Protein AF-A0A356T3D1-F1 (afdb_monomer_lite)

Foldseek 3Di:
DPQAAFDQWGWDDKDKDLDDPQDDPPKHKIKIKTKTWHAQDPPFPDPDTKMKMKMKIFIPAQEQQLVSVV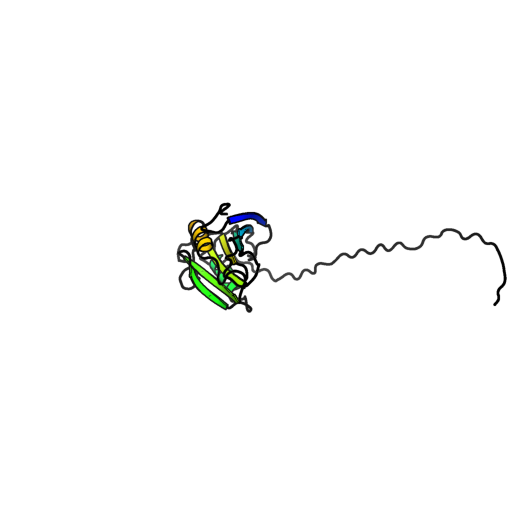VVLVVPPQWDWAWDDALNAIFTWTDNDQQPIWTWAQAQRMIMIMGIGSRDPYGDRRVVNVVCVVRPGLQDNRSAGDPPGRNYDHRDDDDDDPPPPPPPPPPPDDPPDDDDDDDDDDDDDDDDD

Sequence (193 aa):
MIERDIDGWSYRRYQRVLDVEIAMAGNAAVGHTATYVQRASRSGRGTSVPYANVFVSVYERPQGLAEEVRRQVRALGSYQASVRGLGGGHVWYLDAGPGDRWALWVSGAHVVKVGASDATDDVPEAVVSAYMGVFPSDLDEHGRARDGTASAGEPPGDSPTVNEEEAEFDGAAPSGGDDDEEVPHFLREDAPR

Secondary structure (DSSP, 8-state):
---S-BTTEEEEEEEEES--SS-BTTB-EEEEEEEEEEPPPTTSSSSPPPEEEEEEEEES--TTHHHHHHHHHHH-TTSEEEEEEETTEEEEEEESSTT-EEEEEEETTEEEEEEE-TTSSS--HHHHHHHHHHS---B-TTSSBPTT-TT-SPPPS-PPP---------------------PPP--------

pLDDT: mean 79.02, std 22.12, range [32.47, 98.44]

Structure (mmCIF, N/CA/C/O backbone):
data_AF-A0A356T3D1-F1
#
_entry.id   AF-A0A356T3D1-F1
#
loop_
_atom_site.group_PDB
_atom_site.id
_atom_site.type_symbol
_atom_site.label_atom_id
_atom_site.label_alt_id
_atom_site.label_comp_id
_atom_site.label_asym_id
_atom_site.label_entity_id
_atom_site.label_seq_id
_atom_site.pdbx_PDB_ins_code
_atom_site.Cartn_x
_atom_site.Cartn_y
_atom_site.Cartn_z
_atom_site.occupancy
_atom_site.B_iso_or_equiv
_atom_site.auth_seq_id
_atom_site.auth_comp_id
_atom_site.auth_asym_id
_atom_site.auth_atom_id
_atom_site.pdbx_PDB_model_num
ATOM 1 N N . MET A 1 1 ? 3.961 -10.581 6.961 1.00 90.69 1 MET A N 1
ATOM 2 C CA . MET A 1 1 ? 4.901 -10.337 5.841 1.00 90.69 1 MET A CA 1
ATOM 3 C C . MET A 1 1 ? 5.121 -11.627 5.069 1.00 90.69 1 MET A C 1
ATOM 5 O O . MET A 1 1 ? 4.904 -12.687 5.643 1.00 90.69 1 MET A O 1
ATOM 9 N N . ILE A 1 2 ? 5.521 -11.552 3.795 1.00 92.25 2 ILE A N 1
ATOM 10 C CA . ILE A 1 2 ? 5.861 -12.735 2.989 1.00 92.25 2 ILE A CA 1
ATOM 11 C C . ILE A 1 2 ? 7.387 -12.878 2.964 1.00 92.25 2 ILE A C 1
ATOM 13 O O . ILE A 1 2 ? 8.075 -12.254 2.175 1.00 92.25 2 ILE A O 1
ATOM 17 N N . GLU A 1 3 ? 7.952 -13.689 3.850 1.00 93.12 3 GLU A N 1
ATOM 18 C CA . GLU A 1 3 ? 9.413 -13.850 3.958 1.00 93.12 3 GLU A CA 1
ATOM 19 C C . GLU A 1 3 ? 9.916 -15.005 3.080 1.00 93.12 3 GLU A C 1
ATOM 21 O O . GLU A 1 3 ? 10.493 -15.980 3.557 1.00 93.12 3 GLU A O 1
ATOM 26 N N . ARG A 1 4 ? 9.606 -14.940 1.781 1.00 93.38 4 ARG A N 1
ATOM 27 C CA . ARG A 1 4 ? 9.966 -15.950 0.773 1.00 93.38 4 ARG A CA 1
ATOM 28 C C . ARG A 1 4 ? 9.895 -15.370 -0.636 1.00 93.38 4 ARG A C 1
ATOM 30 O O . ARG A 1 4 ? 9.279 -14.330 -0.839 1.00 93.38 4 ARG A O 1
ATOM 37 N N . ASP A 1 5 ? 10.467 -16.079 -1.601 1.00 93.38 5 ASP A N 1
ATOM 38 C CA . ASP A 1 5 ? 10.407 -15.708 -3.016 1.00 93.38 5 ASP A CA 1
ATOM 39 C C . ASP A 1 5 ? 8.959 -15.637 -3.535 1.00 93.38 5 ASP A C 1
ATOM 41 O O . ASP A 1 5 ? 8.095 -16.431 -3.146 1.00 93.38 5 ASP A O 1
ATOM 45 N N . ILE A 1 6 ? 8.708 -14.681 -4.431 1.00 93.75 6 ILE A N 1
ATOM 46 C CA . ILE A 1 6 ? 7.412 -14.419 -5.065 1.00 93.75 6 ILE A CA 1
ATOM 47 C C . ILE A 1 6 ? 7.630 -14.381 -6.572 1.00 93.75 6 ILE A C 1
ATOM 49 O O . ILE A 1 6 ? 8.248 -13.451 -7.057 1.00 93.75 6 ILE A O 1
ATOM 53 N N . ASP A 1 7 ? 7.137 -15.382 -7.298 1.00 88.69 7 ASP A N 1
ATOM 54 C CA . ASP A 1 7 ? 7.101 -15.459 -8.771 1.00 88.69 7 ASP A CA 1
ATOM 55 C C . ASP A 1 7 ? 8.153 -14.610 -9.528 1.00 88.69 7 ASP A C 1
ATOM 57 O O . ASP A 1 7 ? 7.896 -13.508 -10.012 1.00 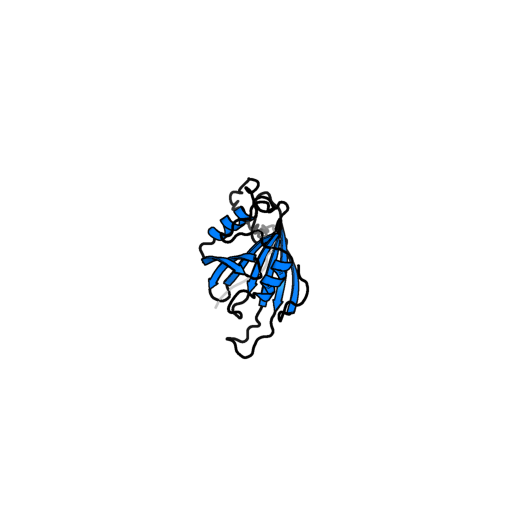88.69 7 ASP A O 1
ATOM 61 N N . GLY A 1 8 ? 9.393 -15.105 -9.577 1.00 86.94 8 GLY A N 1
ATOM 62 C CA . GLY A 1 8 ? 10.510 -14.426 -10.246 1.00 86.94 8 GLY A CA 1
ATOM 63 C C . GLY A 1 8 ? 11.218 -13.342 -9.418 1.00 86.94 8 GLY A C 1
ATOM 64 O O . GLY A 1 8 ? 12.294 -12.895 -9.817 1.00 86.94 8 GLY A O 1
ATOM 65 N N . TRP A 1 9 ? 10.682 -12.974 -8.255 1.00 91.31 9 TRP A N 1
ATOM 66 C CA . TRP A 1 9 ? 11.276 -12.059 -7.282 1.00 91.31 9 TRP A CA 1
ATOM 67 C C . TRP A 1 9 ? 11.861 -12.817 -6.091 1.00 91.31 9 TRP A C 1
ATOM 69 O O . TRP A 1 9 ? 11.153 -13.513 -5.365 1.00 91.31 9 TRP A O 1
ATOM 79 N N . SER A 1 10 ? 13.160 -12.651 -5.856 1.00 90.44 10 SER A N 1
ATOM 80 C CA . SER A 1 10 ? 13.849 -13.253 -4.717 1.00 90.44 10 SER A CA 1
ATOM 81 C C . SER A 1 10 ? 13.756 -12.367 -3.482 1.00 90.44 10 SER A C 1
ATOM 83 O O . SER A 1 10 ? 14.130 -11.192 -3.532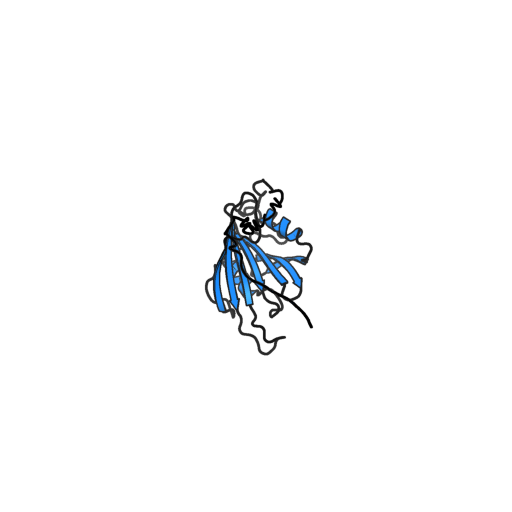 1.00 90.44 10 SER A O 1
ATOM 85 N N . TYR A 1 11 ? 13.327 -12.939 -2.362 1.00 90.38 11 TYR A N 1
ATOM 86 C CA . TYR A 1 11 ? 13.300 -12.254 -1.074 1.00 90.38 11 TYR A CA 1
ATOM 87 C C . TYR A 1 11 ? 14.723 -11.971 -0.577 1.00 90.38 11 TYR A C 1
ATOM 89 O O . TYR A 1 11 ? 15.633 -12.792 -0.730 1.00 90.38 11 TYR A O 1
ATOM 97 N N . ARG A 1 12 ? 14.940 -10.788 0.008 1.00 90.50 12 ARG A N 1
ATOM 98 C CA . ARG A 1 12 ? 16.261 -10.384 0.516 1.00 90.50 12 ARG A CA 1
ATOM 99 C C . ARG A 1 12 ? 16.276 -10.046 1.985 1.00 90.50 12 ARG A C 1
ATOM 101 O O . ARG A 1 12 ? 17.190 -10.469 2.688 1.00 90.50 12 ARG A O 1
ATOM 108 N N . ARG A 1 13 ? 15.324 -9.236 2.428 1.00 88.88 13 ARG A N 1
ATOM 109 C CA . ARG A 1 13 ? 15.353 -8.673 3.772 1.00 88.88 13 ARG A CA 1
ATOM 110 C C . ARG A 1 13 ? 13.950 -8.380 4.258 1.00 88.88 13 ARG A C 1
ATOM 112 O O . ARG A 1 13 ? 13.127 -7.889 3.491 1.00 88.88 13 ARG A O 1
ATOM 119 N N . TYR A 1 14 ? 13.765 -8.593 5.553 1.00 89.12 14 TYR A N 1
ATOM 120 C CA . TYR A 1 14 ? 12.688 -8.046 6.359 1.00 89.12 14 TYR A CA 1
ATOM 121 C C . TYR A 1 14 ? 13.264 -7.093 7.409 1.00 89.12 14 TYR A C 1
ATOM 123 O O . TYR A 1 14 ? 14.373 -7.297 7.915 1.00 89.12 14 TYR A O 1
ATOM 131 N N . GLN A 1 15 ? 12.503 -6.058 7.748 1.00 83.50 15 GLN A N 1
ATOM 132 C CA . GLN A 1 15 ? 12.781 -5.198 8.890 1.00 83.50 15 GLN A CA 1
ATOM 133 C C . GLN A 1 15 ? 11.467 -4.719 9.519 1.00 83.50 15 GLN A C 1
ATOM 135 O O . GLN A 1 15 ? 10.543 -4.303 8.826 1.00 83.50 15 GLN A O 1
ATOM 140 N N . ARG A 1 16 ? 11.400 -4.745 10.853 1.00 80.75 16 ARG A N 1
ATOM 141 C CA . ARG A 1 16 ? 10.374 -4.033 11.623 1.00 80.75 16 ARG A CA 1
ATOM 142 C C . ARG A 1 16 ? 10.810 -2.578 11.786 1.00 80.75 16 ARG A C 1
ATOM 144 O O . ARG A 1 16 ? 11.952 -2.333 12.173 1.00 80.75 16 ARG A O 1
ATOM 151 N N . VAL A 1 17 ? 9.919 -1.636 11.508 1.00 75.06 17 VAL A N 1
ATOM 152 C CA . VAL A 1 17 ? 10.148 -0.196 11.663 1.00 75.06 17 VAL A CA 1
ATOM 153 C C . VAL A 1 17 ? 9.120 0.385 12.632 1.00 75.06 17 VAL A C 1
ATOM 155 O O . VAL A 1 17 ? 7.962 -0.029 12.655 1.00 75.06 17 V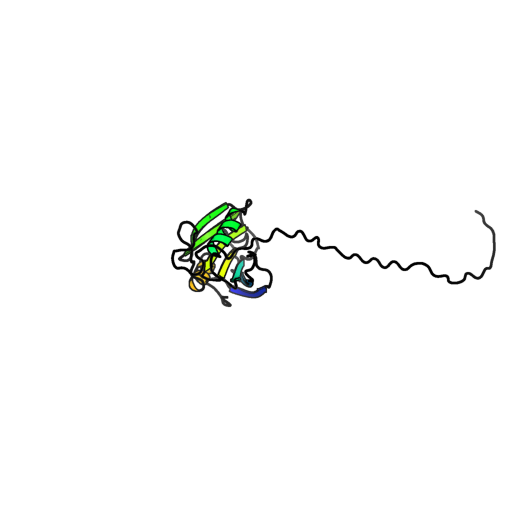AL A O 1
ATOM 158 N N . LEU A 1 18 ? 9.570 1.297 13.493 1.00 53.06 18 LEU A N 1
ATOM 159 C CA . LEU A 1 18 ? 8.680 2.060 14.376 1.00 53.06 18 LEU A CA 1
ATOM 160 C C . LEU A 1 18 ? 8.083 3.277 13.661 1.00 53.06 18 LEU A C 1
ATOM 162 O O . LEU A 1 18 ? 7.075 3.802 14.113 1.00 53.06 18 LEU A O 1
ATOM 166 N N . ASP A 1 19 ? 8.695 3.689 12.552 1.00 55.50 19 ASP A N 1
ATOM 167 C CA . ASP A 1 19 ? 8.206 4.766 11.705 1.00 55.50 19 ASP A CA 1
ATOM 168 C C . ASP A 1 19 ? 7.129 4.234 10.749 1.00 55.50 19 ASP A C 1
ATOM 170 O O . ASP A 1 19 ? 7.304 3.187 10.114 1.00 55.50 19 ASP A O 1
ATOM 174 N N . VAL A 1 20 ? 5.991 4.921 10.699 1.00 59.84 20 VAL A N 1
ATOM 175 C CA . VAL A 1 20 ? 4.805 4.521 9.938 1.00 59.84 20 VAL A CA 1
ATOM 176 C C . VAL A 1 20 ? 4.589 5.568 8.865 1.00 59.84 20 VAL A C 1
ATOM 178 O O . VAL A 1 20 ? 4.362 6.732 9.165 1.00 59.84 20 VAL A O 1
ATOM 181 N N . GLU A 1 21 ? 4.603 5.142 7.605 1.00 64.69 21 GLU A N 1
ATOM 182 C CA . GLU A 1 21 ? 4.554 6.066 6.463 1.00 64.69 21 GLU A CA 1
ATOM 183 C C . GLU A 1 21 ? 3.252 6.876 6.367 1.00 64.69 21 GLU A C 1
ATOM 185 O O . GLU A 1 21 ? 3.199 7.870 5.649 1.00 64.69 21 GLU A O 1
ATOM 190 N N . ILE A 1 22 ? 2.201 6.452 7.073 1.00 70.62 22 ILE A N 1
ATOM 191 C CA . ILE A 1 22 ? 0.932 7.169 7.185 1.00 70.62 22 ILE A CA 1
ATOM 192 C C . ILE A 1 22 ? 0.593 7.312 8.666 1.00 70.62 22 ILE A C 1
ATOM 194 O O . ILE A 1 22 ? 0.055 6.397 9.293 1.00 70.62 22 ILE A O 1
ATOM 198 N N . ALA A 1 23 ? 0.928 8.458 9.249 1.00 72.56 23 ALA A N 1
ATOM 199 C CA . ALA A 1 23 ? 0.564 8.742 10.626 1.00 72.56 23 ALA A CA 1
ATOM 200 C C . ALA A 1 23 ? -0.962 8.870 10.742 1.00 72.56 23 ALA A C 1
ATOM 202 O O . ALA A 1 23 ? -1.603 9.590 9.972 1.00 72.56 23 ALA A O 1
ATOM 203 N N . MET A 1 24 ? -1.539 8.173 11.721 1.00 75.31 24 MET A N 1
ATOM 204 C CA . MET A 1 24 ? -2.923 8.366 12.130 1.00 75.31 24 MET A CA 1
ATOM 205 C C . MET A 1 24 ? -2.968 8.814 13.572 1.00 75.31 24 MET A C 1
ATOM 207 O O . MET A 1 24 ? -2.409 8.200 14.480 1.00 75.31 24 MET A O 1
ATOM 211 N N . ALA A 1 25 ? -3.672 9.903 13.779 1.00 78.00 25 ALA A N 1
ATOM 212 C CA . ALA A 1 25 ? -3.737 10.527 15.070 1.00 78.00 25 ALA A CA 1
ATOM 213 C C . ALA A 1 25 ? -4.548 9.708 16.064 1.00 78.00 25 ALA A C 1
ATOM 215 O O . ALA A 1 25 ? -5.569 9.110 15.722 1.00 78.00 25 ALA A O 1
ATOM 216 N N . GLY A 1 26 ? -4.017 9.606 17.280 1.00 79.44 26 GLY A N 1
ATOM 217 C CA . GLY A 1 26 ? -4.550 8.718 18.307 1.00 79.44 26 GLY A CA 1
ATOM 218 C C . GLY A 1 26 ? -4.558 7.235 17.916 1.00 79.44 26 GLY A C 1
ATOM 219 O O . GLY A 1 26 ? -5.156 6.439 18.632 1.00 79.44 26 GLY A O 1
ATOM 220 N N . ASN A 1 27 ? -3.959 6.826 16.794 1.00 86.25 27 ASN A N 1
ATOM 221 C CA . ASN A 1 27 ? -4.001 5.451 16.307 1.00 86.25 27 ASN A CA 1
ATOM 222 C C . ASN A 1 27 ? -2.577 4.968 16.040 1.00 86.25 27 ASN A C 1
ATOM 224 O O . ASN A 1 27 ? -2.036 5.138 14.946 1.00 86.25 27 ASN A O 1
ATOM 228 N N . ALA A 1 28 ? -1.965 4.402 17.080 1.00 86.88 28 ALA A N 1
ATOM 229 C CA . ALA A 1 28 ? -0.605 3.898 17.010 1.00 86.88 28 ALA A CA 1
ATOM 230 C C . ALA A 1 28 ? -0.485 2.819 15.930 1.00 86.88 28 ALA A C 1
ATOM 232 O O . ALA A 1 28 ? -1.412 2.037 15.699 1.00 86.88 28 ALA A O 1
ATOM 233 N N . ALA A 1 29 ? 0.678 2.762 15.286 1.00 89.56 29 ALA A N 1
ATOM 234 C CA . ALA A 1 29 ? 0.949 1.765 14.271 1.00 89.56 29 ALA A CA 1
ATOM 235 C C . ALA A 1 29 ? 2.391 1.259 14.322 1.00 89.56 29 ALA A C 1
ATOM 237 O O . ALA A 1 29 ? 3.290 1.902 14.861 1.00 89.56 29 ALA A O 1
ATOM 238 N N . VAL A 1 30 ? 2.593 0.069 13.765 1.00 90.25 30 VAL A N 1
ATOM 239 C CA . VAL A 1 30 ? 3.905 -0.562 13.603 1.00 90.25 30 VAL A CA 1
ATOM 240 C C . VAL A 1 30 ? 4.099 -0.889 12.133 1.00 90.25 30 VAL A C 1
ATOM 242 O O . VAL A 1 30 ? 3.256 -1.552 11.529 1.00 90.25 30 VAL A O 1
ATOM 245 N N . GLY A 1 31 ? 5.213 -0.442 11.559 1.00 89.94 31 GLY A N 1
ATOM 246 C CA . GLY A 1 31 ? 5.559 -0.721 10.174 1.00 89.94 31 GLY A CA 1
ATOM 247 C C . GLY A 1 31 ? 6.427 -1.970 10.021 1.00 89.94 31 GLY A C 1
ATOM 248 O O . GLY A 1 31 ? 7.253 -2.332 10.864 1.00 89.94 31 GLY A O 1
ATOM 249 N N . HIS A 1 32 ? 6.264 -2.632 8.888 1.00 91.75 32 HIS A N 1
ATOM 250 C CA . HIS A 1 32 ? 7.018 -3.806 8.485 1.00 91.75 32 HIS A CA 1
ATOM 251 C C . HIS A 1 32 ? 7.432 -3.634 7.033 1.00 91.75 32 HIS A C 1
ATOM 253 O O . HIS A 1 32 ? 6.579 -3.409 6.183 1.00 91.75 32 HIS A O 1
ATOM 259 N N . THR A 1 33 ? 8.716 -3.775 6.724 1.00 92.88 33 THR A N 1
ATOM 260 C CA . THR A 1 33 ? 9.210 -3.680 5.349 1.00 92.88 33 THR A CA 1
ATOM 261 C C . THR A 1 33 ? 9.805 -4.999 4.875 1.00 92.88 33 THR A C 1
ATOM 263 O O . THR A 1 33 ? 10.418 -5.730 5.658 1.00 92.88 33 THR A O 1
ATOM 266 N N . ALA A 1 34 ? 9.595 -5.321 3.601 1.00 93.62 34 ALA A N 1
ATOM 267 C CA . ALA A 1 34 ? 10.280 -6.395 2.900 1.00 93.62 34 ALA A CA 1
ATOM 268 C C . ALA A 1 34 ? 10.778 -5.910 1.539 1.00 93.62 34 ALA A C 1
ATOM 270 O O . ALA A 1 34 ? 10.070 -5.197 0.827 1.00 93.62 34 ALA A O 1
ATOM 271 N N . THR A 1 35 ? 11.976 -6.353 1.168 1.00 93.62 35 THR A N 1
ATOM 272 C CA . THR A 1 35 ? 12.577 -6.057 -0.135 1.00 93.62 35 THR A CA 1
ATOM 273 C C . THR A 1 35 ? 12.755 -7.338 -0.933 1.00 93.62 35 THR A C 1
ATOM 275 O O . THR A 1 35 ? 13.304 -8.332 -0.438 1.00 93.62 35 THR A O 1
ATOM 278 N N . TYR A 1 36 ? 12.349 -7.277 -2.196 1.00 93.25 36 TYR A N 1
ATOM 279 C CA . TYR A 1 36 ? 12.519 -8.335 -3.179 1.00 93.25 36 TYR A CA 1
ATOM 280 C C . TYR A 1 36 ? 13.344 -7.823 -4.348 1.00 93.25 36 TYR A C 1
ATOM 282 O O . TYR A 1 36 ? 13.271 -6.648 -4.696 1.00 93.25 36 TYR A O 1
ATOM 290 N N . VAL A 1 37 ? 14.115 -8.701 -4.979 1.00 92.50 37 VAL A N 1
ATOM 291 C CA . VAL A 1 37 ? 14.900 -8.353 -6.167 1.00 92.50 37 VAL A CA 1
ATOM 292 C C . VAL A 1 37 ? 14.626 -9.334 -7.285 1.00 92.50 37 VAL A C 1
ATOM 294 O O . VAL A 1 37 ? 14.551 -10.542 -7.058 1.00 92.50 37 VAL A O 1
ATOM 297 N N . GLN A 1 38 ? 14.536 -8.830 -8.504 1.00 88.69 38 GLN A N 1
ATOM 298 C CA . GLN A 1 38 ? 14.495 -9.658 -9.696 1.00 88.69 38 GLN A CA 1
ATOM 299 C C . GLN A 1 38 ? 15.891 -9.707 -10.314 1.00 88.69 38 GLN A C 1
ATOM 301 O O . GLN A 1 38 ? 16.678 -8.762 -10.221 1.00 88.69 38 GLN A O 1
ATOM 306 N N . ARG A 1 39 ? 16.242 -10.822 -10.959 1.00 79.00 39 ARG A N 1
ATOM 307 C CA . ARG A 1 39 ? 17.482 -10.873 -11.741 1.00 79.00 39 ARG A CA 1
ATOM 308 C C . ARG A 1 39 ? 17.359 -9.881 -12.901 1.00 79.00 39 ARG A C 1
ATOM 310 O O . ARG A 1 39 ? 16.406 -9.966 -13.667 1.00 79.00 39 ARG A O 1
ATOM 317 N N . ALA A 1 40 ? 18.339 -8.989 -13.048 1.00 66.50 40 ALA A N 1
ATOM 318 C CA . ALA A 1 40 ? 18.373 -8.042 -14.158 1.00 66.50 40 ALA A CA 1
ATOM 319 C C . ALA A 1 40 ? 18.287 -8.789 -15.501 1.00 66.50 40 ALA A C 1
ATOM 321 O O . ALA A 1 40 ? 19.106 -9.671 -15.792 1.00 66.50 40 ALA A O 1
ATOM 322 N N . SER A 1 41 ? 17.282 -8.453 -16.309 1.00 57.69 41 SER A N 1
ATOM 323 C CA . SER A 1 41 ? 17.230 -8.900 -17.697 1.00 57.69 41 SER A CA 1
ATOM 324 C C . SER A 1 41 ? 18.309 -8.165 -18.490 1.00 57.69 41 SER A C 1
ATOM 326 O O . SER A 1 41 ? 18.432 -6.947 -18.392 1.00 57.69 41 SER A O 1
ATOM 328 N N . ARG A 1 42 ? 19.060 -8.880 -19.339 1.00 55.09 42 ARG A N 1
ATOM 329 C CA . ARG A 1 42 ? 20.050 -8.274 -20.253 1.00 55.09 42 ARG A CA 1
ATOM 330 C C . ARG A 1 42 ? 19.427 -7.347 -21.315 1.00 55.09 42 ARG A C 1
ATOM 332 O O . ARG A 1 42 ? 20.167 -6.803 -22.127 1.00 55.09 42 ARG A O 1
ATOM 339 N N . SER A 1 43 ? 18.100 -7.197 -21.346 1.00 54.38 43 SER A N 1
ATOM 340 C CA . SER A 1 43 ? 17.356 -6.487 -22.395 1.00 54.38 43 SER A CA 1
ATOM 341 C C . SER A 1 43 ? 16.775 -5.119 -21.995 1.00 54.38 43 SER A C 1
ATOM 343 O O . SER A 1 43 ? 16.079 -4.527 -22.814 1.00 54.38 43 SER A O 1
ATOM 345 N N . GLY A 1 44 ? 17.011 -4.609 -20.779 1.00 48.25 44 GLY A N 1
ATOM 346 C CA . GLY A 1 44 ? 16.414 -3.357 -20.277 1.00 48.25 44 GLY A CA 1
ATOM 347 C C . GLY A 1 44 ? 17.443 -2.277 -19.932 1.00 48.25 44 GLY A C 1
ATOM 348 O O . GLY A 1 44 ? 18.587 -2.590 -19.620 1.00 48.25 44 GLY A O 1
ATOM 349 N N . ARG A 1 45 ? 17.044 -1.000 -20.019 1.00 53.81 45 ARG A N 1
ATOM 350 C CA . ARG A 1 45 ? 17.868 0.195 -19.748 1.00 53.81 45 ARG A CA 1
ATOM 351 C C . ARG A 1 45 ? 18.586 0.103 -18.392 1.00 53.81 45 ARG A C 1
ATOM 353 O O . ARG A 1 45 ? 17.962 0.250 -17.352 1.00 53.81 45 ARG A O 1
ATOM 360 N N . GLY A 1 46 ? 19.910 -0.032 -18.430 1.00 55.88 46 GLY A N 1
ATOM 361 C CA . GLY A 1 46 ? 20.782 0.176 -17.273 1.00 55.88 46 GLY A CA 1
ATOM 362 C C . GLY A 1 46 ? 21.237 -1.097 -16.557 1.00 55.88 46 GLY A C 1
ATOM 363 O O . GLY A 1 46 ? 20.625 -2.155 -16.619 1.00 55.88 46 GLY A O 1
ATOM 364 N N . THR A 1 47 ? 22.365 -0.974 -15.862 1.00 61.09 47 THR A N 1
ATOM 365 C CA . THR A 1 47 ? 22.992 -2.012 -15.026 1.00 61.09 47 THR A CA 1
ATOM 366 C C . THR A 1 47 ? 22.299 -2.217 -13.672 1.00 61.09 47 THR A C 1
ATOM 368 O O . THR A 1 47 ? 22.779 -3.006 -12.858 1.00 61.09 47 THR A O 1
ATOM 371 N N . SER A 1 48 ? 21.208 -1.498 -13.403 1.00 74.56 48 SER A N 1
ATOM 372 C CA . SER A 1 48 ? 20.513 -1.515 -12.116 1.00 74.56 48 SER A CA 1
ATOM 373 C C . SER A 1 48 ? 19.703 -2.798 -11.934 1.00 74.56 48 SER A C 1
ATOM 375 O O . SER A 1 48 ? 19.018 -3.265 -12.841 1.00 74.56 48 SER A O 1
ATOM 377 N N . VAL A 1 49 ? 19.785 -3.382 -10.738 1.00 83.69 49 VAL A N 1
ATOM 378 C CA . VAL A 1 49 ? 19.014 -4.575 -10.371 1.00 83.69 49 VAL A CA 1
ATOM 379 C C . VAL A 1 49 ? 17.581 -4.145 -10.033 1.00 83.69 49 VAL A C 1
ATOM 381 O O . VAL A 1 49 ? 17.421 -3.320 -9.131 1.00 83.69 49 VAL A O 1
ATOM 384 N N . PRO A 1 50 ? 16.545 -4.686 -10.701 1.00 89.06 50 PRO A N 1
ATOM 385 C CA . PRO A 1 50 ? 15.162 -4.392 -10.345 1.00 89.06 50 PRO A CA 1
ATOM 386 C C . PRO A 1 50 ? 14.861 -4.842 -8.916 1.00 89.06 50 PRO A C 1
ATOM 388 O O . PRO A 1 50 ? 15.148 -5.985 -8.545 1.00 89.06 50 PRO A O 1
ATOM 391 N N . TYR A 1 51 ? 14.279 -3.952 -8.115 1.00 89.50 51 TYR A N 1
ATOM 392 C CA . TYR A 1 51 ? 13.848 -4.265 -6.756 1.00 89.50 51 TYR A CA 1
ATOM 393 C C . TYR A 1 51 ? 12.442 -3.739 -6.485 1.00 89.50 51 TYR A C 1
ATOM 395 O O . TYR A 1 51 ? 12.020 -2.732 -7.047 1.00 89.50 51 TYR A O 1
ATOM 403 N N . ALA A 1 52 ? 11.737 -4.438 -5.603 1.00 92.94 52 ALA A N 1
ATOM 404 C CA . ALA A 1 52 ? 10.419 -4.082 -5.110 1.00 92.94 52 ALA A CA 1
ATOM 405 C C . ALA A 1 52 ? 10.478 -3.941 -3.591 1.00 92.94 52 ALA A C 1
ATOM 407 O O . ALA A 1 52 ? 11.030 -4.809 -2.907 1.00 92.94 52 ALA A O 1
ATOM 408 N N . ASN A 1 53 ? 9.895 -2.868 -3.071 1.00 93.31 53 ASN A N 1
ATOM 409 C CA . ASN A 1 53 ? 9.750 -2.640 -1.641 1.00 93.31 53 ASN A CA 1
ATOM 410 C C . ASN A 1 53 ? 8.283 -2.751 -1.260 1.00 93.31 53 ASN A C 1
ATOM 412 O O . ASN A 1 53 ? 7.413 -2.171 -1.912 1.00 93.31 53 ASN A O 1
ATOM 416 N N . VAL A 1 54 ? 8.027 -3.482 -0.183 1.00 95.19 54 VAL A N 1
ATOM 417 C CA . VAL A 1 54 ? 6.697 -3.621 0.394 1.00 95.19 54 VAL A CA 1
ATOM 418 C C . VAL A 1 54 ? 6.725 -3.129 1.823 1.00 95.19 54 VAL A C 1
ATOM 420 O O . VAL A 1 54 ? 7.542 -3.599 2.610 1.00 95.19 54 VAL A O 1
ATOM 423 N N . PHE A 1 55 ? 5.807 -2.235 2.157 1.00 94.75 55 PHE A N 1
ATOM 424 C CA . PHE A 1 55 ? 5.561 -1.749 3.504 1.00 94.75 55 PHE A CA 1
ATOM 425 C C . PHE A 1 55 ? 4.179 -2.221 3.946 1.00 94.75 55 PHE A C 1
ATOM 427 O O . PHE A 1 55 ? 3.208 -2.107 3.202 1.00 94.75 55 PHE A O 1
ATOM 434 N N . VAL A 1 56 ? 4.091 -2.780 5.146 1.00 95.44 56 VAL A N 1
ATOM 435 C CA . VAL A 1 56 ? 2.833 -3.127 5.804 1.00 95.44 56 VAL A CA 1
ATOM 436 C C . VAL A 1 56 ? 2.820 -2.445 7.157 1.00 95.44 56 VAL A C 1
ATOM 438 O O . VAL A 1 56 ? 3.616 -2.786 8.030 1.00 95.44 56 VAL A O 1
ATOM 441 N N . SER A 1 57 ? 1.910 -1.501 7.324 1.00 94.75 57 SER A N 1
ATOM 442 C CA . SER A 1 57 ? 1.667 -0.816 8.589 1.00 94.75 57 SER A CA 1
ATOM 443 C C . SER A 1 57 ? 0.458 -1.435 9.269 1.00 94.75 57 SER A C 1
ATOM 445 O O . SER A 1 57 ? -0.589 -1.571 8.640 1.00 94.75 57 SER A O 1
ATOM 447 N N . VAL A 1 58 ? 0.598 -1.822 10.535 1.00 94.12 58 VAL A N 1
ATOM 448 C CA . VAL A 1 58 ? -0.484 -2.379 11.358 1.00 94.12 58 VAL A CA 1
ATOM 449 C C . VAL A 1 58 ? -0.909 -1.331 12.371 1.00 94.12 58 VAL A C 1
ATOM 451 O O . VAL A 1 58 ? -0.095 -0.949 13.208 1.00 94.12 58 VAL A O 1
ATOM 454 N N . TYR A 1 59 ? -2.158 -0.889 12.295 1.00 92.69 59 TYR A N 1
ATOM 455 C CA . TYR A 1 59 ? -2.752 0.100 13.189 1.00 92.69 59 TYR A CA 1
ATOM 456 C C . TYR A 1 59 ? -3.460 -0.584 14.354 1.00 92.69 59 TYR A C 1
ATOM 458 O O . TYR A 1 59 ? -3.968 -1.698 14.228 1.00 92.69 59 TYR A O 1
ATOM 466 N N . GLU A 1 60 ? -3.528 0.098 15.491 1.00 92.50 60 GLU A N 1
ATOM 467 C CA . GLU A 1 60 ? -4.253 -0.383 16.665 1.00 92.50 60 GLU A CA 1
ATOM 468 C C . GLU A 1 60 ? -5.759 -0.512 16.389 1.00 92.50 60 GLU A C 1
ATOM 470 O O . GLU A 1 60 ? -6.408 -1.454 16.848 1.00 92.50 60 GLU A O 1
ATOM 475 N N . ARG A 1 61 ? -6.321 0.417 15.604 1.00 91.94 61 ARG A N 1
ATOM 476 C CA . ARG A 1 61 ? -7.752 0.477 15.284 1.00 91.94 61 ARG A CA 1
ATOM 477 C C . ARG A 1 61 ? -7.981 0.529 13.768 1.00 91.94 61 ARG A C 1
ATOM 479 O O . ARG A 1 61 ? -7.391 1.383 13.107 1.00 91.94 61 ARG A O 1
ATOM 486 N N . PRO A 1 62 ? -8.853 -0.336 13.211 1.00 93.81 62 PRO A N 1
ATOM 487 C CA . PRO A 1 62 ? -9.143 -0.343 11.778 1.00 93.81 62 PRO A CA 1
ATOM 488 C C . PRO A 1 62 ? -10.150 0.736 11.357 1.00 93.81 62 PRO A C 1
ATOM 490 O O . PRO A 1 62 ? -10.066 1.235 10.242 1.00 93.81 62 PRO A O 1
ATOM 493 N N . GLN A 1 63 ? -11.094 1.104 12.226 1.00 92.75 63 GLN A N 1
ATOM 494 C CA . GLN A 1 63 ? -12.223 1.967 11.870 1.00 92.75 63 GLN A CA 1
ATOM 495 C C . GLN A 1 63 ? -11.765 3.306 11.272 1.00 92.75 63 GLN A C 1
ATOM 497 O O . GLN A 1 63 ? -10.944 4.012 11.858 1.00 92.75 63 GLN A O 1
ATOM 502 N N . GLY A 1 64 ? -12.305 3.636 10.096 1.00 91.31 64 GLY A N 1
ATOM 503 C CA . GLY A 1 64 ? -12.006 4.858 9.347 1.00 91.31 64 GLY A CA 1
ATOM 504 C C . GLY A 1 64 ? -10.595 4.985 8.777 1.00 91.31 64 GLY A C 1
ATOM 505 O O . GLY A 1 64 ? -10.262 6.019 8.194 1.00 91.31 64 GLY A O 1
ATOM 506 N N . LEU A 1 65 ? -9.780 3.930 8.860 1.00 93.25 65 LEU A N 1
ATOM 507 C CA . LEU A 1 65 ? -8.442 3.885 8.271 1.00 93.25 65 LEU A CA 1
ATOM 508 C C . LEU A 1 65 ? -8.479 4.134 6.758 1.00 93.25 65 LEU A C 1
ATOM 510 O O . LEU A 1 65 ? -7.654 4.878 6.231 1.00 93.25 65 LEU A O 1
ATOM 514 N N . ALA A 1 66 ? -9.455 3.564 6.045 1.00 95.19 66 ALA A N 1
ATOM 515 C CA . ALA A 1 66 ? -9.555 3.755 4.601 1.00 95.19 66 ALA A CA 1
ATOM 516 C C . ALA A 1 66 ? -9.874 5.206 4.217 1.00 95.19 66 ALA A C 1
ATOM 518 O O . ALA A 1 66 ? -9.339 5.712 3.231 1.00 95.19 66 ALA A O 1
ATOM 519 N N . GLU A 1 67 ? -10.728 5.885 4.984 1.00 93.38 67 GLU A N 1
ATOM 520 C CA . GLU A 1 67 ? -11.068 7.288 4.739 1.00 93.38 67 GLU A CA 1
ATOM 521 C C . GLU A 1 67 ? -9.883 8.216 5.022 1.00 93.38 67 GLU A C 1
ATOM 523 O O . GLU A 1 67 ? -9.578 9.093 4.209 1.00 93.38 67 GLU A O 1
ATOM 528 N N . GLU A 1 68 ? -9.179 7.982 6.128 1.00 92.06 68 GLU A N 1
ATOM 529 C CA . GLU A 1 68 ? -7.980 8.729 6.490 1.00 92.06 68 GLU A CA 1
ATOM 530 C C . GLU A 1 68 ? -6.888 8.602 5.426 1.00 92.06 68 GLU A C 1
ATOM 532 O O . GLU A 1 68 ? -6.419 9.604 4.881 1.00 92.06 68 GLU A O 1
ATOM 537 N N . VAL A 1 69 ? -6.519 7.367 5.080 1.00 92.69 69 VAL A N 1
ATOM 538 C CA . VAL A 1 69 ? -5.473 7.098 4.088 1.00 92.69 69 VAL A CA 1
ATOM 539 C C . VAL A 1 69 ? -5.852 7.709 2.743 1.00 92.69 69 VAL A C 1
ATOM 541 O O . VAL A 1 69 ? -5.030 8.360 2.100 1.00 92.69 69 VAL A O 1
ATOM 544 N N . ARG A 1 70 ? -7.119 7.586 2.332 1.00 93.19 70 ARG A N 1
ATOM 545 C CA . ARG A 1 70 ? -7.630 8.216 1.110 1.00 93.19 70 ARG A CA 1
ATOM 546 C C . ARG A 1 70 ? -7.493 9.735 1.138 1.00 93.19 70 ARG A C 1
ATOM 548 O O . ARG A 1 70 ? -7.188 10.329 0.102 1.00 93.19 70 ARG A O 1
ATOM 555 N N . ARG A 1 71 ? -7.751 10.378 2.281 1.00 91.38 71 ARG A N 1
ATOM 556 C CA . ARG A 1 71 ? -7.584 11.829 2.439 1.00 91.38 71 ARG A CA 1
ATOM 557 C C . ARG A 1 71 ? -6.122 12.226 2.262 1.00 91.38 71 ARG A C 1
ATOM 559 O O . ARG A 1 71 ? -5.853 13.149 1.500 1.00 91.38 71 ARG A O 1
ATOM 566 N N . GLN A 1 72 ? -5.200 11.497 2.887 1.00 90.56 72 GLN A N 1
ATOM 567 C CA . GLN A 1 72 ? -3.764 11.753 2.759 1.00 90.56 72 GLN A CA 1
ATOM 568 C C . GLN A 1 72 ? -3.265 11.520 1.329 1.00 90.56 72 GLN A C 1
ATOM 570 O O . GLN A 1 72 ? -2.622 12.397 0.764 1.00 90.56 72 GLN A O 1
ATOM 575 N N . VAL A 1 73 ? -3.661 10.414 0.688 1.00 90.69 73 VAL A N 1
ATOM 576 C CA . VAL A 1 73 ? -3.358 10.126 -0.726 1.00 90.69 73 VAL A CA 1
ATOM 577 C C . VAL A 1 73 ? -3.785 11.271 -1.644 1.00 90.69 73 VAL A C 1
ATOM 579 O O . VAL A 1 73 ? -3.047 11.655 -2.545 1.00 90.69 73 VAL A O 1
ATOM 582 N N . ARG A 1 74 ? -4.970 11.847 -1.419 1.00 89.50 74 ARG A N 1
ATOM 583 C CA . ARG A 1 74 ? -5.479 12.975 -2.216 1.00 89.50 74 ARG A CA 1
ATOM 584 C C . ARG A 1 74 ? -4.746 14.287 -1.957 1.00 89.50 74 ARG A C 1
ATOM 586 O O . ARG A 1 74 ? -4.797 15.169 -2.807 1.00 89.50 74 ARG A O 1
ATOM 593 N N . ALA A 1 75 ? -4.110 14.422 -0.799 1.00 88.69 75 ALA A N 1
ATOM 594 C CA . ALA A 1 75 ? -3.315 15.589 -0.444 1.00 88.69 75 ALA A CA 1
ATOM 595 C C . ALA A 1 75 ? -1.889 15.540 -1.029 1.00 88.69 75 ALA A C 1
ATOM 597 O O . ALA A 1 75 ? -1.189 16.551 -0.999 1.00 88.69 75 ALA A O 1
ATOM 598 N N . LEU A 1 76 ? -1.461 14.400 -1.592 1.00 86.62 76 LEU A N 1
ATOM 599 C CA . LEU A 1 76 ? -0.158 14.249 -2.242 1.00 86.62 76 LEU A CA 1
ATOM 600 C C . LEU A 1 76 ? -0.123 15.001 -3.582 1.00 86.62 76 LEU A C 1
ATOM 602 O O . LEU A 1 76 ? -0.363 14.434 -4.644 1.00 86.62 76 LEU A O 1
ATOM 606 N N . GLY A 1 77 ? 0.197 16.295 -3.536 1.00 79.00 77 GLY A N 1
ATOM 607 C CA . GLY A 1 77 ? 0.193 17.171 -4.714 1.00 79.00 77 GLY A CA 1
ATOM 608 C C . GLY A 1 77 ? 1.219 16.820 -5.802 1.00 79.00 77 GLY A C 1
ATOM 609 O O . GLY A 1 77 ? 1.062 17.257 -6.939 1.00 79.00 77 GLY A O 1
ATOM 610 N N . SER A 1 78 ? 2.253 16.035 -5.483 1.00 86.06 78 SER A N 1
ATOM 611 C CA . SER A 1 78 ? 3.279 15.597 -6.442 1.00 86.06 78 SER A CA 1
ATOM 612 C C . SER A 1 78 ? 2.914 14.324 -7.210 1.00 86.06 78 SER A C 1
ATOM 614 O O . SER A 1 78 ? 3.596 13.995 -8.177 1.00 86.06 78 SER A O 1
ATOM 616 N N . TYR A 1 79 ? 1.859 13.613 -6.801 1.00 88.50 79 TYR A N 1
ATOM 617 C CA . TYR A 1 79 ? 1.471 12.335 -7.391 1.00 88.50 79 TYR A CA 1
ATOM 618 C C . TYR A 1 79 ? 0.159 12.446 -8.163 1.00 88.50 79 TYR A C 1
ATOM 620 O O . TYR A 1 79 ? -0.817 13.049 -7.718 1.00 88.50 79 TYR A O 1
ATOM 628 N N . GLN A 1 80 ? 0.098 11.767 -9.304 1.00 92.00 80 GLN A N 1
ATOM 629 C CA . GLN A 1 80 ? -1.159 11.477 -9.981 1.00 92.00 80 GLN A CA 1
ATOM 630 C C . GLN A 1 80 ? -1.793 10.254 -9.312 1.00 92.00 80 GLN A C 1
ATOM 632 O O . GLN A 1 80 ? -1.411 9.114 -9.574 1.00 92.00 80 GLN A O 1
ATOM 637 N N . ALA A 1 81 ? -2.747 10.498 -8.412 1.00 93.62 81 ALA A N 1
ATOM 638 C CA . ALA A 1 81 ? -3.481 9.445 -7.718 1.00 93.62 81 ALA A CA 1
ATOM 639 C C . ALA A 1 81 ? -4.679 8.955 -8.551 1.00 93.62 81 ALA A C 1
ATOM 641 O O . ALA A 1 81 ? -5.511 9.741 -9.005 1.00 93.62 81 ALA A O 1
ATOM 642 N N . SER A 1 82 ? -4.802 7.639 -8.712 1.00 95.56 82 SER A N 1
ATOM 643 C CA . SER A 1 82 ? -5.929 6.970 -9.377 1.00 95.56 82 SER A CA 1
ATOM 644 C C . SER A 1 82 ? -6.342 5.714 -8.608 1.00 95.56 82 SER A C 1
ATOM 646 O O . SER A 1 82 ? -5.612 5.259 -7.733 1.00 95.56 82 SER A O 1
ATOM 648 N N . VAL A 1 83 ? -7.511 5.147 -8.909 1.00 97.56 83 VAL A N 1
ATOM 649 C CA . VAL A 1 83 ? -7.912 3.828 -8.392 1.00 97.56 83 VAL A CA 1
ATOM 650 C C . VAL A 1 83 ? -7.773 2.821 -9.523 1.00 97.56 83 VAL A C 1
ATOM 652 O O . VAL A 1 83 ? -8.234 3.082 -10.634 1.00 97.56 83 VAL A O 1
ATOM 655 N N . ARG A 1 84 ? -7.110 1.692 -9.264 1.00 97.00 84 ARG A N 1
ATOM 656 C CA . ARG A 1 84 ? -6.888 0.631 -10.257 1.00 97.00 84 ARG A CA 1
ATOM 657 C C . ARG A 1 84 ? -7.263 -0.727 -9.679 1.00 97.00 84 ARG A C 1
ATOM 659 O O . ARG A 1 84 ? -7.040 -0.973 -8.497 1.00 97.00 84 ARG A O 1
ATOM 666 N N . GLY A 1 85 ? -7.802 -1.609 -10.517 1.00 97.00 85 GLY A N 1
ATOM 667 C CA . GLY A 1 85 ? -7.883 -3.035 -10.210 1.00 97.00 85 GLY A CA 1
ATOM 668 C C . GLY A 1 85 ? -6.526 -3.685 -10.477 1.00 97.00 85 GLY A C 1
ATOM 669 O O . GLY A 1 85 ? -6.072 -3.676 -11.618 1.00 97.00 85 GLY A O 1
ATOM 670 N N . LEU A 1 86 ? -5.871 -4.210 -9.442 1.00 93.62 86 LEU A N 1
ATOM 671 C CA . LEU A 1 86 ? -4.545 -4.822 -9.531 1.00 93.62 86 LEU A CA 1
ATOM 672 C C . LEU A 1 86 ? -4.442 -6.008 -8.568 1.00 93.62 86 LEU A C 1
ATOM 674 O O . LEU A 1 86 ? -4.878 -5.925 -7.421 1.00 93.62 86 LEU A O 1
ATOM 678 N N . GLY A 1 87 ? -3.879 -7.127 -9.031 1.00 89.19 87 GLY A N 1
ATOM 679 C CA . GLY A 1 87 ? -3.640 -8.309 -8.198 1.00 89.19 87 GLY A CA 1
ATOM 680 C C . GLY A 1 87 ? -4.880 -8.910 -7.524 1.00 89.19 87 GLY A C 1
ATOM 681 O O . GLY A 1 87 ? -4.758 -9.559 -6.490 1.00 89.19 87 GLY A O 1
ATOM 682 N N . GLY A 1 88 ? -6.072 -8.692 -8.091 1.00 93.44 88 GLY A N 1
ATOM 683 C CA . GLY A 1 88 ? -7.341 -9.233 -7.587 1.00 93.44 88 GLY A CA 1
ATOM 684 C C . GLY A 1 88 ? -8.138 -8.311 -6.653 1.00 93.44 88 GLY A C 1
ATOM 685 O O . GLY A 1 88 ? -9.173 -8.736 -6.146 1.00 93.44 88 GLY A O 1
ATOM 686 N N . GLY A 1 89 ? -7.706 -7.063 -6.442 1.00 96.38 89 GLY A N 1
ATOM 687 C CA . GLY A 1 89 ? -8.442 -6.066 -5.655 1.00 96.38 89 GLY A CA 1
ATOM 688 C C . GLY A 1 89 ? -8.248 -4.640 -6.172 1.00 96.38 89 GLY A C 1
ATOM 689 O O . GLY A 1 89 ? -7.501 -4.414 -7.121 1.00 96.38 89 GLY A O 1
ATOM 690 N N . HIS A 1 90 ? -8.925 -3.669 -5.558 1.00 98.44 90 HIS A N 1
ATOM 691 C CA . HIS A 1 90 ? -8.727 -2.254 -5.881 1.00 98.44 90 HIS A CA 1
ATOM 692 C C . HIS A 1 90 ? -7.621 -1.647 -5.021 1.00 98.44 90 HIS A C 1
ATOM 694 O O . HIS A 1 90 ? -7.534 -1.924 -3.824 1.00 98.44 90 HIS A O 1
ATOM 700 N N . VAL A 1 91 ? -6.793 -0.800 -5.621 1.00 98.31 91 VAL A N 1
ATOM 701 C CA . VAL A 1 91 ? -5.705 -0.080 -4.949 1.00 98.31 91 VAL A CA 1
ATOM 702 C C . VAL A 1 91 ? -5.759 1.398 -5.316 1.00 98.31 91 VAL A C 1
ATOM 704 O O . VAL A 1 91 ? -6.167 1.751 -6.426 1.00 98.31 91 VAL A O 1
ATOM 707 N N . TRP A 1 92 ? -5.298 2.268 -4.418 1.00 97.62 92 TRP A N 1
ATOM 708 C CA . TRP A 1 92 ? -4.844 3.593 -4.822 1.00 97.62 92 TRP A CA 1
ATOM 709 C C . TRP A 1 92 ? -3.488 3.442 -5.496 1.00 97.62 92 TRP A C 1
ATOM 711 O O . TRP A 1 92 ? -2.536 2.934 -4.909 1.00 97.62 92 TRP A O 1
ATOM 721 N N . TYR A 1 93 ? -3.417 3.870 -6.744 1.00 96.56 93 TYR A N 1
ATOM 722 C CA . TYR A 1 93 ? -2.208 3.864 -7.539 1.00 96.56 93 TYR A CA 1
ATOM 723 C C . TYR A 1 93 ? -1.682 5.295 -7.659 1.00 96.56 93 TYR A C 1
ATOM 725 O O . TYR A 1 93 ? -2.403 6.176 -8.137 1.00 96.56 93 TYR A O 1
ATOM 733 N N . LEU A 1 94 ? -0.446 5.514 -7.215 1.00 94.44 94 LEU A N 1
ATOM 734 C CA . LEU A 1 94 ? 0.242 6.803 -7.207 1.00 94.44 94 LEU A CA 1
ATOM 735 C C . LEU A 1 94 ? 1.353 6.782 -8.255 1.00 94.44 94 LEU A C 1
ATOM 737 O O . LEU A 1 94 ? 2.181 5.874 -8.236 1.00 94.44 94 LEU A O 1
ATOM 741 N N . ASP A 1 95 ? 1.380 7.780 -9.137 1.00 93.00 95 ASP A N 1
ATOM 742 C CA . ASP A 1 95 ? 2.405 7.920 -10.178 1.00 93.00 95 ASP A CA 1
ATOM 743 C C . ASP A 1 95 ? 3.035 9.316 -10.139 1.00 93.00 95 ASP A C 1
ATOM 745 O O . ASP A 1 95 ? 2.333 10.316 -10.312 1.00 93.00 95 ASP A O 1
ATOM 749 N N . ALA A 1 96 ? 4.346 9.386 -9.918 1.00 89.75 96 ALA A N 1
ATOM 750 C CA . ALA A 1 96 ? 5.152 10.598 -10.079 1.00 89.75 96 ALA A CA 1
ATOM 751 C C . ALA A 1 96 ? 6.199 10.459 -11.205 1.00 89.75 96 ALA A C 1
ATOM 753 O O . ALA A 1 96 ? 7.035 11.342 -11.397 1.00 89.75 96 ALA A O 1
ATOM 754 N N . GLY A 1 97 ? 6.137 9.378 -11.994 1.00 85.19 97 GLY A N 1
ATOM 755 C CA . GLY A 1 97 ? 7.063 9.083 -13.083 1.00 85.19 97 GLY A CA 1
ATOM 756 C C . GLY A 1 97 ? 7.877 7.797 -12.882 1.00 85.19 97 GLY A C 1
ATOM 757 O O . GLY A 1 97 ? 7.605 6.995 -11.986 1.00 85.19 97 GLY A O 1
ATOM 758 N N . PRO A 1 98 ? 8.869 7.544 -13.759 1.00 80.38 98 PRO A N 1
ATOM 759 C CA . PRO A 1 98 ? 9.697 6.341 -13.697 1.00 80.38 98 PRO A CA 1
ATOM 760 C C . PRO A 1 98 ? 10.388 6.172 -12.340 1.00 80.38 98 PRO A C 1
ATOM 762 O O . PRO A 1 98 ? 11.050 7.089 -11.865 1.00 80.38 98 PRO A O 1
ATOM 765 N N . GLY A 1 99 ? 10.248 4.988 -11.741 1.00 79.00 99 GLY A N 1
ATOM 766 C CA . GLY A 1 99 ? 10.836 4.659 -10.438 1.00 79.00 99 GLY A CA 1
ATOM 767 C C . GLY A 1 99 ? 10.139 5.262 -9.218 1.00 79.00 99 GLY A C 1
ATOM 768 O O . GLY A 1 99 ? 10.580 4.999 -8.104 1.00 79.00 99 GLY A O 1
ATOM 769 N N . ASP A 1 100 ? 9.058 6.026 -9.404 1.00 87.56 100 ASP A N 1
ATOM 770 C CA . ASP A 1 100 ? 8.288 6.628 -8.313 1.00 87.56 100 ASP A CA 1
ATOM 771 C C . ASP A 1 100 ? 6.792 6.332 -8.481 1.00 87.56 100 ASP A C 1
ATOM 773 O O . ASP A 1 100 ? 5.954 7.199 -8.754 1.00 87.56 100 ASP A O 1
ATOM 777 N N . ARG A 1 101 ? 6.483 5.035 -8.386 1.00 92.50 101 ARG A N 1
ATOM 778 C CA . ARG A 1 101 ? 5.135 4.476 -8.514 1.00 92.50 101 ARG A CA 1
ATOM 779 C C . ARG A 1 101 ? 4.819 3.559 -7.355 1.00 92.50 101 ARG A C 1
ATOM 781 O O . ARG A 1 101 ? 5.642 2.727 -6.966 1.00 92.50 101 ARG A O 1
ATOM 788 N N . TRP A 1 102 ? 3.596 3.682 -6.854 1.00 94.75 102 TRP A N 1
ATOM 789 C CA . TRP A 1 102 ? 3.156 2.974 -5.661 1.00 94.75 102 TRP A CA 1
ATOM 790 C C . TRP A 1 102 ? 1.735 2.445 -5.822 1.00 94.75 102 TRP A C 1
ATOM 792 O O . TRP A 1 102 ? 0.839 3.169 -6.250 1.00 94.75 102 TRP A O 1
ATOM 802 N N . ALA A 1 103 ? 1.516 1.199 -5.415 1.00 96.94 103 ALA A N 1
ATOM 803 C CA . ALA A 1 103 ? 0.196 0.646 -5.147 1.00 96.94 103 ALA A CA 1
ATOM 804 C C . ALA A 1 103 ? -0.029 0.618 -3.631 1.00 96.94 103 ALA A C 1
ATOM 806 O O . ALA A 1 103 ? 0.789 0.070 -2.895 1.00 96.94 103 ALA A O 1
ATOM 807 N N . LEU A 1 104 ? -1.132 1.199 -3.168 1.00 97.25 104 LEU A N 1
ATOM 808 C CA . LEU A 1 104 ? -1.484 1.327 -1.756 1.00 97.25 104 LEU A CA 1
ATOM 809 C C . LEU A 1 104 ? -2.921 0.847 -1.524 1.00 97.25 104 LEU A C 1
ATOM 811 O O . LEU A 1 104 ? -3.823 1.225 -2.270 1.00 97.25 104 LEU A O 1
ATOM 815 N N . TRP A 1 105 ? -3.165 0.053 -0.484 1.00 98.19 105 TRP A N 1
ATOM 816 C CA . TRP A 1 105 ? -4.524 -0.334 -0.090 1.00 98.19 105 TRP A CA 1
ATOM 817 C C . TRP A 1 105 ? -4.651 -0.606 1.407 1.00 98.19 105 TRP A C 1
ATOM 819 O O . TRP A 1 105 ? -3.657 -0.766 2.115 1.00 98.19 105 TRP A O 1
ATOM 829 N N . VAL A 1 106 ? -5.898 -0.664 1.877 1.00 97.69 106 VAL A N 1
ATOM 830 C CA . VAL A 1 106 ? -6.246 -1.009 3.262 1.00 97.69 106 VAL A CA 1
ATOM 831 C C . VAL A 1 106 ? -6.846 -2.410 3.324 1.00 97.69 106 VAL A C 1
ATOM 833 O O . VAL A 1 106 ? -7.566 -2.810 2.413 1.00 97.69 106 VAL A O 1
ATOM 836 N N . SER A 1 107 ? -6.544 -3.145 4.393 1.00 97.69 107 SER A N 1
ATOM 837 C CA . SER A 1 107 ? -7.073 -4.478 4.703 1.00 97.69 107 SER A CA 1
ATOM 838 C C . SER A 1 107 ? -7.287 -4.604 6.217 1.00 97.69 107 SER A C 1
ATOM 840 O O . SER A 1 107 ? -6.370 -4.957 6.970 1.00 97.69 107 SER A O 1
ATOM 842 N N . GLY A 1 108 ? -8.496 -4.314 6.692 1.00 96.69 108 GLY A N 1
ATOM 843 C CA . GLY A 1 108 ? -8.811 -4.225 8.114 1.00 96.69 108 GLY A CA 1
ATOM 844 C C . GLY A 1 108 ? -7.953 -3.163 8.799 1.00 96.69 108 GLY A C 1
ATOM 845 O O . GLY A 1 108 ? -8.047 -1.988 8.473 1.00 96.69 108 GLY A O 1
ATOM 846 N N . ALA A 1 109 ? -7.102 -3.577 9.740 1.00 95.81 109 ALA A N 1
ATOM 847 C CA . ALA A 1 109 ? -6.184 -2.683 10.454 1.00 95.81 109 ALA A CA 1
ATOM 848 C C . ALA A 1 109 ? -4.828 -2.492 9.746 1.00 95.81 109 ALA A C 1
ATOM 850 O O . ALA A 1 109 ? -3.888 -1.981 10.347 1.00 95.81 109 ALA A O 1
ATOM 851 N N . HIS A 1 110 ? -4.692 -2.945 8.498 1.00 96.56 110 HIS A N 1
ATOM 852 C CA . HIS A 1 110 ? -3.429 -2.914 7.764 1.00 96.56 110 HIS A CA 1
ATOM 853 C C . HIS A 1 110 ? -3.481 -1.905 6.627 1.00 96.56 110 HIS A C 1
ATOM 855 O O . HIS A 1 110 ? -4.460 -1.872 5.884 1.00 96.56 110 HIS A O 1
ATOM 861 N N . VAL A 1 111 ? -2.391 -1.170 6.430 1.00 96.81 111 VAL A N 1
ATOM 862 C CA . VAL A 1 111 ? -2.111 -0.438 5.191 1.00 96.81 111 VAL A CA 1
ATOM 863 C C . VAL A 1 111 ? -0.942 -1.118 4.501 1.00 96.81 111 VAL A C 1
ATOM 865 O O . VAL A 1 111 ? 0.118 -1.281 5.104 1.00 96.81 111 VAL A O 1
ATOM 868 N N . VAL A 1 112 ? -1.127 -1.514 3.247 1.00 97.25 112 VAL A N 1
ATOM 869 C CA . VAL A 1 112 ? -0.087 -2.145 2.434 1.00 97.25 112 VAL A CA 1
ATOM 870 C C . VAL A 1 112 ? 0.317 -1.196 1.321 1.00 97.25 112 VAL A C 1
ATOM 872 O O . VAL A 1 112 ? -0.540 -0.755 0.562 1.00 97.25 112 VAL A O 1
ATOM 875 N N . LYS A 1 113 ? 1.616 -0.917 1.209 1.00 96.69 113 LYS A N 1
ATOM 876 C CA . LYS A 1 113 ? 2.227 -0.132 0.135 1.00 96.69 113 LYS A CA 1
ATOM 877 C C . LYS A 1 113 ? 3.248 -0.980 -0.607 1.00 96.69 113 LYS A C 1
ATOM 879 O O . LYS A 1 113 ? 4.133 -1.560 0.015 1.00 96.69 113 LYS A O 1
ATOM 884 N N . VAL A 1 114 ? 3.169 -1.016 -1.928 1.00 96.25 114 VAL A N 1
ATOM 885 C CA . VAL A 1 114 ? 4.129 -1.694 -2.803 1.00 96.25 114 VAL A CA 1
ATOM 886 C C . VAL A 1 114 ? 4.658 -0.684 -3.804 1.00 96.25 114 VAL A C 1
ATOM 888 O O . VAL A 1 114 ? 3.875 -0.026 -4.479 1.00 96.25 114 VAL A O 1
ATOM 891 N N . GLY A 1 115 ? 5.975 -0.578 -3.921 1.00 93.50 115 GLY A N 1
ATOM 892 C CA . GLY A 1 115 ? 6.626 0.191 -4.978 1.00 93.50 115 GLY A CA 1
ATOM 893 C C . GLY A 1 115 ? 7.810 -0.561 -5.549 1.00 93.50 115 GLY A C 1
ATOM 894 O O . GLY A 1 115 ? 8.231 -1.591 -5.012 1.00 93.50 115 GLY A O 1
ATOM 895 N N . ALA A 1 116 ? 8.352 -0.048 -6.642 1.00 86.00 116 ALA A N 1
ATOM 896 C CA . ALA A 1 116 ? 9.511 -0.641 -7.284 1.00 86.00 116 ALA A CA 1
ATOM 897 C C . ALA A 1 116 ? 10.441 0.410 -7.873 1.00 86.00 116 ALA A C 1
ATOM 899 O O . ALA A 1 116 ? 10.089 1.580 -8.002 1.00 86.00 116 ALA A O 1
ATOM 900 N N . SER A 1 117 ? 11.662 -0.026 -8.161 1.00 84.00 117 SER A N 1
ATOM 901 C CA . SER A 1 117 ? 12.718 0.838 -8.663 1.00 84.00 117 SER A CA 1
ATOM 902 C C . SER A 1 117 ? 12.480 1.305 -10.098 1.00 84.00 117 SER A C 1
ATOM 904 O O . SER A 1 117 ? 11.661 0.764 -10.839 1.00 84.00 117 SER A O 1
ATOM 906 N N . ASP A 1 118 ? 13.267 2.286 -10.524 1.00 81.81 118 ASP A N 1
ATOM 907 C CA . ASP A 1 118 ? 13.323 2.788 -11.902 1.00 81.81 118 ASP A CA 1
ATOM 908 C C . ASP A 1 118 ? 13.726 1.728 -12.943 1.00 81.81 118 ASP A C 1
ATOM 910 O O . ASP A 1 118 ? 13.449 1.883 -14.130 1.00 81.81 118 ASP A O 1
ATOM 914 N N . ALA A 1 119 ? 14.341 0.628 -12.501 1.00 81.94 119 ALA A N 1
ATOM 915 C CA . ALA A 1 119 ? 14.640 -0.537 -13.328 1.00 81.94 119 ALA A CA 1
ATOM 916 C C . ALA A 1 119 ? 13.398 -1.400 -13.642 1.00 81.94 119 ALA A C 1
ATOM 918 O O . ALA A 1 119 ? 13.511 -2.390 -14.369 1.00 81.94 119 ALA A O 1
ATOM 919 N N . THR A 1 120 ? 12.227 -1.041 -13.106 1.00 80.06 120 THR A N 1
ATOM 920 C CA . THR A 1 120 ? 10.923 -1.596 -13.485 1.00 80.06 120 THR A CA 1
ATOM 921 C C . THR A 1 120 ? 10.030 -0.536 -14.116 1.00 80.06 120 THR A C 1
ATOM 923 O O . THR A 1 120 ? 9.970 0.602 -13.654 1.00 80.06 120 THR A O 1
ATOM 926 N N . ASP A 1 121 ? 9.299 -0.923 -15.163 1.00 83.69 121 ASP A N 1
ATOM 927 C CA . ASP A 1 121 ? 8.384 -0.015 -15.860 1.00 83.69 121 ASP A CA 1
ATOM 928 C C . ASP A 1 121 ? 7.127 0.312 -15.040 1.00 83.69 121 ASP A C 1
ATOM 930 O O . ASP A 1 121 ? 6.519 1.354 -15.268 1.00 83.69 121 ASP A O 1
ATOM 934 N N . ASP A 1 122 ? 6.734 -0.549 -14.099 1.00 90.62 122 ASP A N 1
ATOM 935 C CA . ASP A 1 122 ? 5.532 -0.410 -13.270 1.00 90.62 122 ASP A CA 1
ATOM 936 C C . ASP A 1 122 ? 5.695 -1.200 -11.951 1.00 90.62 122 ASP A C 1
ATOM 938 O O . ASP A 1 122 ? 6.630 -1.994 -11.795 1.00 90.62 122 ASP A O 1
ATOM 942 N N . VAL A 1 123 ? 4.778 -1.001 -11.003 1.00 92.88 123 VAL A N 1
ATOM 943 C CA . VAL A 1 123 ? 4.669 -1.769 -9.762 1.00 92.88 123 VAL A CA 1
ATOM 944 C C . VAL A 1 123 ? 4.488 -3.263 -10.096 1.00 92.88 123 VAL A C 1
ATOM 946 O O . VAL A 1 123 ? 3.572 -3.618 -10.840 1.00 92.88 123 VAL A O 1
ATOM 949 N N . PRO A 1 124 ? 5.312 -4.175 -9.542 1.00 93.50 124 PRO A N 1
ATOM 950 C CA . PRO A 1 124 ? 5.275 -5.589 -9.896 1.00 93.50 124 PRO A CA 1
ATOM 951 C C . PRO A 1 124 ? 3.959 -6.264 -9.507 1.00 93.50 124 PRO A C 1
ATOM 953 O O . PRO A 1 124 ? 3.716 -6.559 -8.333 1.00 93.50 124 PRO A O 1
ATOM 956 N N . GLU A 1 125 ? 3.136 -6.584 -10.505 1.00 94.12 125 GLU A N 1
ATOM 957 C CA . GLU A 1 125 ? 1.821 -7.201 -10.302 1.00 94.12 125 GLU A CA 1
ATOM 958 C C . GLU A 1 125 ? 1.902 -8.526 -9.531 1.00 94.12 125 GLU A C 1
ATOM 960 O O . GLU A 1 125 ? 1.047 -8.798 -8.692 1.00 94.12 125 GLU A O 1
ATOM 965 N N . ALA A 1 126 ? 2.953 -9.323 -9.737 1.00 94.88 126 ALA A N 1
ATOM 966 C CA . ALA A 1 126 ? 3.177 -10.559 -8.988 1.00 94.88 126 ALA A CA 1
ATOM 967 C C . ALA A 1 126 ? 3.323 -10.315 -7.473 1.00 94.88 126 ALA A C 1
ATOM 969 O O . ALA A 1 126 ? 2.741 -11.038 -6.661 1.00 94.88 126 ALA A O 1
ATOM 970 N N . VAL A 1 127 ? 4.058 -9.265 -7.084 1.00 96.38 127 VAL A N 1
ATOM 971 C CA . VAL A 1 127 ? 4.235 -8.882 -5.674 1.00 96.38 127 VAL A CA 1
ATOM 972 C C . VAL A 1 127 ? 2.923 -8.344 -5.110 1.00 96.38 127 VAL A C 1
ATOM 974 O O . VAL A 1 127 ? 2.516 -8.760 -4.025 1.00 96.38 127 VAL A O 1
ATOM 977 N N . VAL A 1 128 ? 2.222 -7.488 -5.862 1.00 97.50 128 VAL A N 1
ATOM 978 C CA . VAL A 1 128 ? 0.904 -6.974 -5.455 1.00 97.50 128 VAL A CA 1
ATOM 979 C C . VAL A 1 128 ? -0.089 -8.117 -5.262 1.00 97.50 128 VAL A C 1
ATOM 981 O O . VAL A 1 128 ? -0.721 -8.189 -4.216 1.00 97.50 128 VAL A O 1
ATOM 984 N N . SER A 1 129 ? -0.174 -9.055 -6.204 1.00 97.56 129 SER A N 1
ATOM 985 C CA . SER A 1 129 ? -1.076 -10.214 -6.142 1.00 97.56 129 SER A CA 1
ATOM 986 C C . SER A 1 129 ? -0.791 -11.103 -4.934 1.00 97.56 129 SER A C 1
ATOM 988 O O . SER A 1 129 ? -1.709 -11.525 -4.231 1.00 97.56 129 SER A O 1
ATOM 990 N N . ALA A 1 130 ? 0.487 -11.366 -4.649 1.00 97.75 130 ALA A N 1
ATOM 991 C CA . ALA A 1 130 ? 0.878 -12.164 -3.494 1.00 97.75 130 ALA A CA 1
ATOM 992 C C . ALA A 1 130 ? 0.458 -11.501 -2.174 1.00 97.75 130 ALA A C 1
ATOM 994 O O . ALA A 1 130 ? -0.077 -12.175 -1.293 1.00 97.75 130 ALA A O 1
ATOM 995 N N . TYR A 1 131 ? 0.660 -10.186 -2.044 1.00 97.94 131 TYR A N 1
ATOM 996 C CA . TYR A 1 131 ? 0.235 -9.448 -0.855 1.00 97.94 131 TYR A CA 1
ATOM 997 C C . TYR A 1 131 ? -1.279 -9.269 -0.781 1.00 97.94 131 TYR A C 1
ATOM 999 O O . TYR A 1 131 ? -1.819 -9.364 0.315 1.00 97.94 131 TYR A O 1
ATOM 1007 N N . MET A 1 132 ? -1.973 -9.100 -1.907 1.00 98.00 132 MET A N 1
ATOM 1008 C CA . MET A 1 132 ? -3.436 -9.060 -1.970 1.00 98.00 132 MET A CA 1
ATOM 1009 C C . MET A 1 132 ? -4.055 -10.373 -1.467 1.00 98.00 132 MET A C 1
ATOM 1011 O O . MET A 1 132 ? -5.085 -10.359 -0.800 1.00 98.00 132 MET A O 1
ATOM 1015 N N . GLY A 1 133 ? -3.402 -11.515 -1.716 1.00 97.19 133 GLY A N 1
ATOM 1016 C CA . GLY A 1 133 ? -3.826 -12.813 -1.183 1.00 97.19 133 GLY A CA 1
ATOM 1017 C C . GLY A 1 133 ? -3.684 -12.959 0.339 1.00 97.19 133 GLY A C 1
ATOM 1018 O O . GLY A 1 133 ? -4.366 -13.792 0.932 1.00 97.19 133 GLY A O 1
ATOM 1019 N N . VAL A 1 134 ? -2.816 -12.168 0.980 1.00 97.56 134 VAL A N 1
ATOM 1020 C CA . VAL A 1 134 ? -2.620 -12.160 2.446 1.00 97.56 134 VAL A CA 1
ATOM 1021 C C . VAL A 1 134 ? -3.430 -11.045 3.113 1.00 97.56 134 VAL A C 1
ATOM 1023 O O . VAL A 1 134 ? -3.981 -11.239 4.193 1.00 97.56 134 VAL A O 1
ATOM 1026 N N . PHE A 1 135 ? -3.502 -9.889 2.461 1.00 97.56 135 PHE A N 1
ATOM 1027 C CA . PHE A 1 135 ? -4.164 -8.671 2.908 1.00 97.56 135 PHE A CA 1
ATOM 1028 C C . PHE A 1 135 ? -5.166 -8.240 1.828 1.00 97.56 135 PHE A C 1
ATOM 1030 O O . PHE A 1 135 ? -4.837 -7.380 1.006 1.00 97.56 135 PHE A O 1
ATOM 1037 N N . PRO A 1 136 ? -6.355 -8.861 1.766 1.00 97.69 136 PRO A N 1
ATOM 1038 C CA . PRO A 1 136 ? -7.339 -8.547 0.740 1.00 97.69 136 PRO A CA 1
ATOM 1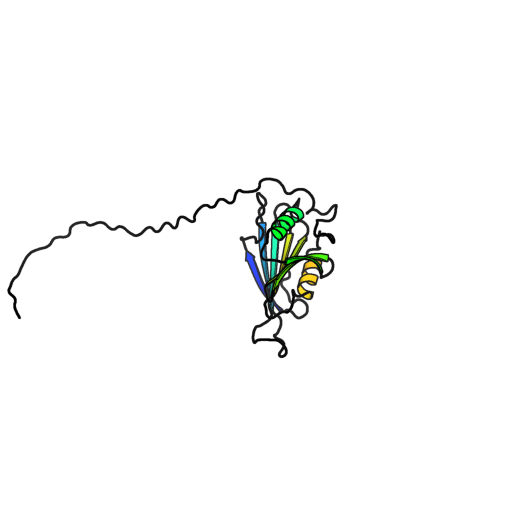039 C C . PRO A 1 136 ? -7.800 -7.096 0.867 1.00 97.69 136 PRO A C 1
ATOM 1041 O O . PRO A 1 136 ? -8.141 -6.637 1.954 1.00 97.69 136 PRO A O 1
ATOM 1044 N N . SER A 1 137 ? -7.824 -6.373 -0.252 1.00 98.38 137 SER A N 1
ATOM 1045 C CA . SER A 1 137 ? -8.207 -4.963 -0.249 1.00 98.38 137 SER A CA 1
ATOM 1046 C C . SER A 1 137 ? -9.654 -4.766 0.187 1.00 98.38 137 SER A C 1
ATOM 1048 O O . SER A 1 137 ? -10.579 -5.362 -0.367 1.00 98.38 137 SER A O 1
ATOM 1050 N N . ASP A 1 138 ? -9.861 -3.864 1.137 1.00 98.38 138 ASP A N 1
ATOM 1051 C CA . ASP A 1 138 ? -11.179 -3.392 1.545 1.00 98.38 138 ASP A CA 1
ATOM 1052 C C . ASP A 1 138 ? -11.784 -2.415 0.531 1.00 98.38 138 ASP A C 1
ATOM 1054 O O . ASP A 1 138 ? -12.962 -2.093 0.644 1.00 98.38 138 ASP A O 1
ATOM 1058 N N . LEU A 1 139 ? -11.025 -1.959 -0.470 1.00 98.25 139 LEU A N 1
ATOM 1059 C CA . LEU A 1 139 ? -11.434 -0.874 -1.357 1.00 98.25 139 LEU A CA 1
ATOM 1060 C C . LEU A 1 139 ? -12.413 -1.308 -2.462 1.00 98.25 139 LEU A C 1
ATOM 1062 O O . LEU A 1 139 ? -12.316 -2.395 -3.040 1.00 98.25 139 LEU A O 1
ATOM 1066 N N . ASP A 1 140 ? -13.341 -0.412 -2.782 1.00 97.81 140 ASP A N 1
ATOM 1067 C CA . ASP A 1 140 ? -14.192 -0.447 -3.966 1.00 97.81 140 ASP A CA 1
ATOM 1068 C C . ASP A 1 140 ? -13.508 0.216 -5.180 1.00 97.81 140 ASP A C 1
ATOM 1070 O O . ASP A 1 140 ? -12.391 0.736 -5.102 1.00 97.81 140 ASP A O 1
ATOM 1074 N N . GLU A 1 141 ? -14.205 0.231 -6.316 1.00 97.00 141 GLU A N 1
ATOM 1075 C CA . GLU A 1 141 ? -13.731 0.849 -7.564 1.00 97.00 141 GLU A CA 1
ATOM 1076 C C . GLU A 1 141 ? -13.524 2.375 -7.471 1.00 97.00 141 GLU A C 1
ATOM 1078 O O . GLU A 1 141 ? -12.841 2.971 -8.303 1.00 97.00 141 GLU A O 1
ATOM 1083 N N . HIS A 1 142 ? -14.056 3.018 -6.429 1.00 96.69 142 HIS A N 1
ATOM 1084 C CA . HIS A 1 142 ? -13.904 4.445 -6.145 1.00 96.69 142 HIS A CA 1
ATOM 1085 C C . HIS A 1 142 ? -12.827 4.724 -5.085 1.00 96.69 142 HIS A C 1
ATOM 1087 O O . HIS A 1 142 ? -12.652 5.878 -4.656 1.00 96.69 142 HIS A O 1
ATOM 1093 N N . GLY A 1 143 ? -12.113 3.682 -4.645 1.00 96.44 143 GLY A N 1
ATOM 1094 C CA . GLY A 1 143 ? -11.088 3.759 -3.615 1.00 96.44 143 GLY A CA 1
ATOM 1095 C C . GLY A 1 143 ? -11.661 4.147 -2.256 1.00 96.44 143 GLY A C 1
ATOM 1096 O O . GLY A 1 143 ? -11.006 4.878 -1.517 1.00 96.44 143 GLY A O 1
ATOM 1097 N N . ARG A 1 144 ? -12.904 3.758 -1.962 1.00 97.06 144 ARG A N 1
ATOM 1098 C CA . ARG A 1 144 ? -13.542 3.840 -0.642 1.00 97.06 144 ARG A CA 1
ATOM 1099 C C . ARG A 1 144 ? -13.577 2.445 -0.028 1.00 97.06 144 ARG A C 1
ATOM 1101 O O . ARG A 1 144 ? -13.629 1.467 -0.762 1.00 97.06 144 ARG A O 1
ATOM 1108 N N . ALA A 1 145 ? -13.580 2.338 1.298 1.00 97.25 145 ALA A N 1
ATOM 1109 C CA . ALA A 1 145 ? -13.855 1.053 1.935 1.00 97.25 145 ALA A CA 1
ATOM 1110 C C . ALA A 1 145 ? -15.245 0.541 1.531 1.00 97.25 145 ALA A C 1
ATOM 1112 O O . ALA A 1 145 ? -16.210 1.304 1.508 1.00 97.25 145 ALA A O 1
ATOM 1113 N N . ARG A 1 146 ? -15.337 -0.753 1.224 1.00 96.88 146 ARG A N 1
ATOM 1114 C CA . ARG A 1 146 ? -16.599 -1.450 0.974 1.00 96.88 146 ARG A CA 1
ATOM 1115 C C . ARG A 1 146 ? -17.414 -1.522 2.262 1.00 96.88 146 ARG A C 1
ATOM 1117 O O . ARG A 1 146 ? -16.857 -1.712 3.348 1.00 96.88 146 ARG A O 1
ATOM 1124 N N . ASP A 1 147 ? -18.731 -1.432 2.130 1.00 91.69 147 ASP A N 1
ATOM 1125 C CA . ASP A 1 147 ? -19.647 -1.535 3.265 1.00 91.69 147 ASP A CA 1
ATOM 1126 C C . ASP A 1 147 ? -19.428 -2.842 4.042 1.00 91.69 147 ASP A C 1
ATOM 1128 O O . ASP A 1 147 ? -19.271 -3.921 3.466 1.00 91.69 147 ASP A O 1
ATOM 1132 N N . GLY A 1 148 ? -19.404 -2.739 5.373 1.00 91.56 148 GLY A N 1
ATOM 1133 C CA . GLY A 1 148 ? -19.200 -3.877 6.274 1.00 91.56 148 GLY A CA 1
ATOM 1134 C C . GLY A 1 148 ? -17.742 -4.307 6.472 1.00 91.56 148 GLY A C 1
ATOM 1135 O O . GLY A 1 148 ? -17.489 -5.199 7.280 1.00 91.56 148 GLY A O 1
ATOM 1136 N N . THR A 1 149 ? -16.776 -3.682 5.793 1.00 95.88 149 THR A N 1
ATOM 1137 C CA . THR A 1 149 ? -15.351 -3.883 6.105 1.00 95.88 149 THR A CA 1
ATOM 1138 C C . THR A 1 149 ? -14.969 -3.175 7.406 1.00 95.88 149 THR A C 1
ATOM 1140 O O . THR A 1 149 ? -15.532 -2.141 7.763 1.00 95.88 149 THR A O 1
ATOM 1143 N N . ALA A 1 150 ? -13.985 -3.720 8.126 1.00 94.12 150 ALA A N 1
ATOM 1144 C CA . ALA A 1 150 ? -13.543 -3.155 9.404 1.00 94.12 150 ALA A CA 1
ATOM 1145 C C . ALA A 1 150 ? -12.866 -1.780 9.257 1.00 94.12 150 ALA A C 1
ATOM 1147 O O . ALA A 1 150 ? -12.783 -1.043 10.237 1.00 94.12 150 ALA A O 1
ATOM 1148 N N . SER A 1 151 ? -12.376 -1.450 8.056 1.00 94.75 151 SER A N 1
ATOM 1149 C CA . SER A 1 151 ? -11.719 -0.175 7.757 1.00 94.75 151 SER A CA 1
ATOM 1150 C C . SER A 1 151 ? -12.667 0.959 7.358 1.00 94.75 151 SER A C 1
ATOM 1152 O O . SER A 1 151 ? -12.224 2.100 7.192 1.00 94.75 151 SER A O 1
ATOM 1154 N N . ALA A 1 152 ? -13.960 0.659 7.206 1.00 94.12 152 ALA A N 1
ATOM 1155 C CA . ALA A 1 152 ? -14.996 1.637 6.910 1.00 94.12 152 ALA A CA 1
ATOM 1156 C C . ALA A 1 152 ? -15.344 2.513 8.131 1.00 94.12 152 ALA A C 1
ATOM 1158 O O . ALA A 1 152 ? -14.921 2.255 9.261 1.00 94.12 152 ALA A O 1
ATOM 1159 N N . GLY A 1 153 ? -16.163 3.539 7.890 1.00 87.75 153 GLY A N 1
ATOM 1160 C CA . GLY A 1 153 ? -16.623 4.490 8.903 1.00 87.75 153 GLY A CA 1
ATOM 1161 C C . GLY A 1 153 ? -15.714 5.708 9.048 1.00 87.75 153 GLY A C 1
ATOM 1162 O O . GLY A 1 153 ? -14.745 5.859 8.313 1.00 87.75 153 GLY A O 1
ATOM 1163 N N . GLU A 1 154 ? -16.056 6.572 9.998 1.00 82.69 154 GLU A N 1
ATOM 1164 C CA . GLU A 1 154 ? -15.289 7.781 10.296 1.00 82.69 154 GLU A CA 1
ATOM 1165 C C . GLU A 1 154 ? -14.082 7.430 11.183 1.00 82.69 154 GLU A C 1
ATOM 1167 O O . GLU A 1 154 ? -14.224 6.606 12.101 1.00 82.69 154 GLU A O 1
ATOM 1172 N N . PRO A 1 155 ? -12.890 8.002 10.923 1.00 70.44 155 PRO A N 1
ATOM 1173 C CA . PRO A 1 155 ? -11.734 7.774 11.775 1.00 70.44 155 PRO A CA 1
ATOM 1174 C C . PRO A 1 155 ? -12.023 8.277 13.196 1.00 70.44 155 PRO A C 1
ATOM 1176 O O . PRO A 1 155 ? -12.692 9.298 13.367 1.00 70.44 155 PRO A O 1
ATOM 1179 N N . PRO A 1 156 ? -11.526 7.594 14.240 1.00 62.88 156 PRO A N 1
ATOM 1180 C CA . PRO A 1 156 ? -11.650 8.097 15.600 1.00 62.88 156 PRO A CA 1
ATOM 1181 C C . PRO A 1 156 ? -10.939 9.454 15.701 1.00 62.88 156 PRO A C 1
ATOM 1183 O O . PRO A 1 156 ? -9.735 9.543 15.474 1.00 62.88 156 PRO A O 1
ATOM 1186 N N . GLY A 1 157 ? -11.700 10.509 15.992 1.00 59.28 157 GLY A N 1
ATOM 1187 C CA . GLY A 1 157 ? -11.207 11.883 16.002 1.00 59.28 157 GLY A CA 1
ATOM 1188 C C . GLY A 1 157 ? -10.114 12.139 17.043 1.00 59.28 157 GLY A C 1
ATOM 1189 O O . GLY A 1 157 ? -10.289 11.828 18.217 1.00 59.28 157 GLY A O 1
ATOM 1190 N N . ASP A 1 158 ? -8.997 12.686 16.568 1.00 49.31 158 ASP A N 1
ATOM 1191 C CA . ASP A 1 158 ? -8.387 13.952 17.007 1.00 49.31 158 ASP A CA 1
ATOM 1192 C C . ASP A 1 158 ? -7.248 14.245 16.022 1.00 49.31 158 ASP A C 1
ATOM 1194 O O . ASP A 1 158 ? -6.207 13.606 16.082 1.00 49.31 158 ASP A O 1
ATOM 1198 N N . SER A 1 159 ? -7.438 15.138 15.046 1.00 42.97 159 SER A N 1
ATOM 1199 C CA . SER A 1 159 ? -6.339 15.542 14.156 1.00 42.97 159 SER A CA 1
ATOM 1200 C C . SER A 1 159 ? -5.259 16.259 14.980 1.00 42.97 159 SER A C 1
ATOM 1202 O O . SER A 1 159 ? -5.598 17.229 15.656 1.00 42.97 159 SER A O 1
ATOM 1204 N N . PRO A 1 160 ? -3.970 15.879 14.926 1.00 41.66 160 PRO A N 1
ATOM 1205 C CA . PRO A 1 160 ? -2.925 16.657 15.542 1.00 41.66 160 PRO A CA 1
ATOM 1206 C C . PRO A 1 160 ? -2.708 17.843 14.608 1.00 41.66 160 PRO A C 1
ATOM 1208 O O . PRO A 1 160 ? -2.441 17.687 13.412 1.00 41.66 160 PRO A O 1
ATOM 1211 N N . THR A 1 161 ? -2.811 19.048 15.151 1.00 34.25 161 THR A N 1
ATOM 1212 C CA . THR A 1 161 ? -1.994 20.145 14.647 1.00 34.25 161 THR A CA 1
ATOM 1213 C C . THR A 1 161 ? -0.570 19.622 14.522 1.00 34.25 161 THR A C 1
ATOM 1215 O O . THR A 1 161 ? -0.065 18.977 15.440 1.00 34.25 161 THR A O 1
ATOM 1218 N N . VAL A 1 162 ? 0.046 19.838 13.366 1.00 35.97 162 VAL A N 1
ATOM 1219 C CA . VAL A 1 162 ? 1.480 19.641 13.174 1.00 35.97 162 VAL A CA 1
ATOM 1220 C C . VAL A 1 162 ? 2.160 20.436 14.291 1.00 35.97 162 VAL A C 1
ATOM 1222 O O . VAL A 1 162 ? 2.174 21.663 14.245 1.00 35.97 162 VAL A O 1
ATOM 1225 N N . ASN A 1 163 ? 2.620 19.764 15.346 1.00 33.50 163 ASN A N 1
ATOM 1226 C CA . ASN A 1 163 ? 3.560 20.376 16.266 1.00 33.50 163 ASN A CA 1
ATOM 1227 C C . ASN A 1 163 ? 4.874 20.399 15.497 1.00 33.50 163 ASN A C 1
ATOM 1229 O O . ASN A 1 163 ? 5.604 19.410 15.449 1.00 33.50 163 ASN A O 1
ATOM 1233 N N . GLU A 1 164 ? 5.130 21.526 14.842 1.00 41.62 164 GLU A N 1
ATOM 1234 C CA . GLU A 1 164 ? 6.479 22.004 14.572 1.00 41.62 164 GLU A CA 1
ATOM 1235 C C . GLU A 1 164 ? 7.159 22.247 15.931 1.00 41.62 164 GLU A C 1
ATOM 1237 O O . GLU A 1 164 ? 7.357 23.381 16.348 1.00 41.62 164 GLU A O 1
ATOM 1242 N N . GLU A 1 165 ? 7.455 21.185 16.683 1.00 37.84 165 GLU A N 1
ATOM 1243 C CA . GLU A 1 165 ? 8.484 21.272 17.711 1.00 37.84 165 GLU A CA 1
ATOM 1244 C C . GLU A 1 165 ? 9.811 21.123 16.983 1.00 37.84 165 GLU A C 1
ATOM 1246 O O . GLU A 1 165 ? 10.230 20.038 16.571 1.00 37.84 165 GLU A O 1
ATOM 1251 N N . GLU A 1 166 ? 10.396 22.294 16.741 1.00 39.84 166 GLU A N 1
ATOM 1252 C CA . GLU A 1 166 ? 11.804 22.511 16.481 1.00 39.84 166 GLU A CA 1
ATOM 1253 C C . GLU A 1 166 ? 12.629 21.440 17.201 1.00 39.84 166 GLU A C 1
ATOM 1255 O O . GLU A 1 166 ? 12.602 21.316 18.426 1.00 39.84 166 GLU A O 1
ATOM 1260 N N . ALA A 1 167 ? 13.385 20.658 16.431 1.00 39.94 167 ALA A N 1
ATOM 1261 C CA . ALA A 1 167 ? 14.538 19.976 16.979 1.00 39.94 167 ALA A CA 1
ATOM 1262 C C . ALA A 1 167 ? 15.507 21.072 17.439 1.00 39.94 167 ALA A C 1
ATOM 1264 O O . ALA A 1 167 ? 16.328 21.554 16.656 1.00 39.94 167 ALA A O 1
ATOM 1265 N N . GLU A 1 168 ? 15.364 21.502 18.693 1.00 35.53 168 GLU A N 1
ATOM 1266 C CA . GLU A 1 168 ? 16.365 22.279 19.402 1.00 35.53 168 GLU A CA 1
ATOM 1267 C C . GLU A 1 168 ? 17.623 21.410 19.445 1.00 35.53 168 GLU A C 1
ATOM 1269 O O . GLU A 1 168 ? 17.771 20.469 20.226 1.00 35.53 168 GLU A O 1
ATOM 1274 N N . PHE A 1 169 ? 18.502 21.659 18.480 1.00 36.50 169 PHE A N 1
ATOM 1275 C CA . PHE A 1 169 ? 19.857 21.158 18.482 1.00 36.50 169 PHE A CA 1
ATOM 1276 C C . PHE A 1 169 ? 20.555 21.817 19.672 1.00 36.50 169 PHE A C 1
ATOM 1278 O O . PHE A 1 169 ? 21.023 22.951 19.565 1.00 36.50 169 PHE A O 1
ATOM 1285 N N . ASP A 1 170 ? 20.588 21.114 20.807 1.00 35.00 170 ASP A N 1
ATOM 1286 C CA . ASP A 1 170 ? 21.392 21.461 21.980 1.00 35.00 170 ASP A CA 1
ATOM 1287 C C . ASP A 1 170 ? 22.879 21.325 21.617 1.00 35.00 170 ASP A C 1
ATOM 1289 O O . ASP A 1 170 ? 23.564 20.333 21.880 1.00 35.00 170 ASP A O 1
ATOM 1293 N N . GLY A 1 171 ? 23.362 22.329 20.890 1.00 36.22 171 GLY A N 1
ATOM 1294 C CA . GLY A 1 171 ? 24.763 22.566 20.611 1.00 36.22 171 GLY A CA 1
ATOM 1295 C C . GLY A 1 171 ? 25.426 23.154 21.845 1.00 36.22 171 GLY A C 1
ATOM 1296 O O . GLY A 1 171 ? 25.834 24.314 21.830 1.00 36.22 171 GLY A O 1
ATOM 1297 N N . ALA A 1 172 ? 25.551 22.353 22.903 1.00 35.78 172 ALA A N 1
ATOM 1298 C CA . ALA A 1 172 ? 26.414 22.654 24.031 1.00 35.78 172 ALA A CA 1
ATOM 1299 C C . ALA A 1 172 ? 27.876 22.697 23.548 1.00 35.78 172 ALA A C 1
ATOM 1301 O O . ALA A 1 172 ? 28.594 21.695 23.521 1.00 35.78 172 ALA A O 1
ATOM 1302 N N . ALA A 1 173 ? 28.321 23.880 23.127 1.00 40.16 173 ALA A N 1
ATOM 1303 C CA . ALA A 1 173 ? 29.734 24.196 23.010 1.00 40.16 173 ALA A CA 1
ATOM 1304 C C . ALA A 1 173 ? 30.326 24.259 24.431 1.00 40.16 173 ALA A C 1
ATOM 1306 O O . ALA A 1 173 ? 29.762 24.951 25.282 1.00 40.16 173 ALA A O 1
ATOM 1307 N N . PRO A 1 174 ? 31.444 23.577 24.732 1.00 38.38 174 PRO A N 1
ATOM 1308 C CA . PRO A 1 174 ? 32.083 23.722 26.030 1.00 38.38 174 PRO A CA 1
ATOM 1309 C C . PRO A 1 174 ? 32.677 25.131 26.156 1.00 38.38 174 PRO A C 1
ATOM 1311 O O . PRO A 1 174 ? 33.732 25.433 25.601 1.00 38.38 174 PRO A O 1
ATOM 1314 N N . SER A 1 175 ? 31.995 25.995 26.907 1.00 37.03 175 SER A N 1
ATOM 1315 C CA . SER A 1 175 ? 32.552 27.228 27.458 1.00 37.03 175 SER A CA 1
ATOM 1316 C C . SER A 1 175 ? 33.390 26.879 28.693 1.00 37.03 175 SER A C 1
ATOM 1318 O O . SER A 1 175 ? 32.876 26.827 29.810 1.00 37.03 175 SER A O 1
ATOM 1320 N N . GLY A 1 176 ? 34.673 26.585 28.487 1.00 32.47 176 GLY A N 1
ATOM 1321 C CA . GLY A 1 176 ? 35.674 26.580 29.553 1.00 32.47 176 GLY A CA 1
ATOM 1322 C C . GLY A 1 176 ? 36.242 27.985 29.690 1.00 32.47 176 GLY A C 1
ATOM 1323 O O . GLY A 1 176 ? 37.062 28.384 28.868 1.00 32.47 176 GLY A O 1
ATOM 1324 N N . GLY A 1 177 ? 35.722 28.735 30.661 1.00 33.41 177 GLY A N 1
ATOM 1325 C CA . GLY A 1 177 ? 36.229 30.044 31.054 1.00 33.41 177 GLY A CA 1
ATOM 1326 C C . GLY A 1 177 ? 37.553 29.942 31.805 1.00 33.41 177 GLY A C 1
ATOM 1327 O O . GLY A 1 177 ? 37.874 28.905 32.385 1.00 33.41 177 GLY A O 1
ATOM 1328 N N . ASP A 1 178 ? 38.285 31.044 31.724 1.00 37.69 178 ASP A N 1
ATOM 1329 C CA . ASP A 1 178 ? 39.594 31.310 32.300 1.00 37.69 178 ASP A CA 1
ATOM 1330 C C . ASP A 1 178 ? 39.647 31.044 33.809 1.00 37.69 178 ASP A C 1
ATOM 1332 O O . ASP A 1 178 ? 38.808 31.555 34.546 1.00 37.69 178 ASP A O 1
ATOM 1336 N N . ASP A 1 179 ? 40.681 30.331 34.255 1.00 42.16 179 ASP A N 1
ATOM 1337 C CA . ASP A 1 179 ? 41.211 30.457 35.609 1.00 42.16 179 ASP A CA 1
ATOM 1338 C C . ASP A 1 179 ? 42.746 30.419 35.552 1.00 42.16 179 ASP A C 1
ATOM 1340 O O . ASP A 1 179 ? 43.366 29.530 34.966 1.00 42.16 179 ASP A O 1
ATOM 1344 N N . ASP A 1 180 ? 43.302 31.471 36.141 1.00 39.62 180 ASP A N 1
ATOM 1345 C CA . ASP A 1 180 ? 44.693 31.814 36.411 1.00 39.62 180 ASP A CA 1
ATOM 1346 C C . ASP A 1 180 ? 45.670 30.637 36.615 1.00 39.62 180 ASP A C 1
ATOM 1348 O O . ASP A 1 180 ? 45.598 29.922 37.614 1.00 39.62 180 ASP A O 1
ATOM 1352 N N . GLU A 1 181 ? 46.708 30.553 35.773 1.00 39.50 181 GLU A N 1
ATOM 1353 C CA . GLU A 1 181 ? 47.993 29.968 36.173 1.00 39.50 181 GLU A CA 1
ATOM 1354 C C . GLU A 1 181 ? 49.170 30.890 35.813 1.00 39.50 181 GLU A C 1
ATOM 1356 O O . GLU A 1 181 ? 49.356 31.352 34.687 1.00 39.50 181 GLU A O 1
ATOM 1361 N N . GLU A 1 182 ? 49.934 31.167 36.865 1.00 35.19 182 GLU A N 1
ATOM 1362 C CA . GLU A 1 182 ? 51.135 31.978 37.020 1.00 35.19 182 GLU A CA 1
ATOM 1363 C C . GLU A 1 182 ? 52.067 32.116 35.802 1.00 35.19 182 GLU A C 1
ATOM 1365 O O . GLU A 1 182 ? 52.625 31.153 35.277 1.00 35.19 182 GLU A O 1
ATOM 1370 N N . VAL A 1 183 ? 52.397 33.368 35.477 1.00 40.56 183 VAL A N 1
ATOM 1371 C CA . VAL A 1 183 ? 53.634 33.736 34.775 1.00 40.56 183 VAL A CA 1
ATOM 1372 C C . VAL A 1 183 ? 54.725 34.098 35.786 1.00 40.56 183 VAL A C 1
ATOM 1374 O O . VAL A 1 183 ? 54.624 35.141 36.439 1.00 40.56 183 VAL A O 1
ATOM 1377 N N . PRO A 1 184 ? 55.842 33.351 35.851 1.00 39.12 184 PRO A N 1
ATOM 1378 C CA . PRO A 1 184 ? 57.106 33.891 36.305 1.00 39.12 184 PRO A CA 1
ATOM 1379 C C . PRO A 1 184 ? 57.913 34.454 35.128 1.00 39.12 184 PRO A C 1
ATOM 1381 O O . PRO A 1 184 ? 58.135 33.828 34.094 1.00 39.12 184 PRO A O 1
ATOM 1384 N N . HIS A 1 185 ? 58.356 35.678 35.372 1.00 33.12 185 HIS A N 1
ATOM 1385 C CA . HIS A 1 185 ? 59.255 36.548 34.625 1.00 33.12 185 HIS A CA 1
AT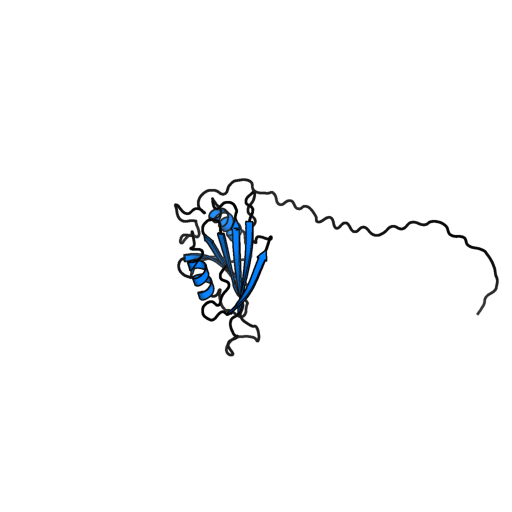OM 1386 C C . HIS A 1 185 ? 60.621 35.927 34.243 1.00 33.12 185 HIS A C 1
ATOM 1388 O O . HIS A 1 185 ? 61.084 35.014 34.921 1.00 33.12 185 HIS A O 1
ATOM 1394 N N . PHE A 1 186 ? 61.305 36.607 33.294 1.00 34.16 186 PHE A N 1
ATOM 1395 C CA . PHE A 1 186 ? 62.746 36.592 32.912 1.00 34.16 186 PHE A CA 1
ATOM 1396 C C . PHE A 1 186 ? 63.094 35.784 31.637 1.00 34.16 186 PHE A C 1
ATOM 1398 O O . PHE A 1 186 ? 62.774 34.612 31.550 1.00 34.16 186 PHE A O 1
ATOM 1405 N N . LEU A 1 187 ? 63.761 36.304 30.590 1.00 41.12 187 LEU A N 1
ATOM 1406 C CA . LEU A 1 187 ? 64.681 37.443 30.404 1.00 41.12 187 LEU A CA 1
ATOM 1407 C C . LEU A 1 187 ? 64.751 37.850 28.911 1.00 41.12 187 LEU A C 1
ATOM 1409 O O . LEU A 1 187 ? 64.780 36.954 28.078 1.00 41.12 187 LEU A O 1
ATOM 1413 N N . ARG A 1 188 ? 64.854 39.174 28.659 1.00 36.06 188 ARG A N 1
ATOM 1414 C CA . ARG A 1 188 ? 65.818 39.917 27.789 1.00 36.06 188 ARG A CA 1
ATOM 1415 C C . ARG A 1 188 ? 66.154 39.345 26.392 1.00 36.06 188 ARG A C 1
ATOM 1417 O O . ARG A 1 188 ? 66.364 38.159 26.242 1.00 36.06 188 ARG A O 1
ATOM 1424 N N . GLU A 1 189 ? 66.374 40.095 25.320 1.00 37.91 189 GLU A N 1
ATOM 1425 C CA . GLU A 1 189 ? 66.612 41.514 25.032 1.00 37.91 189 GLU A CA 1
ATOM 1426 C C . GLU A 1 189 ? 66.656 41.629 23.489 1.00 37.91 189 GLU A C 1
ATOM 1428 O O . GLU A 1 189 ? 66.970 40.656 22.807 1.00 37.91 189 GLU A O 1
ATOM 1433 N N . ASP A 1 190 ? 66.364 42.827 22.987 1.00 37.25 190 ASP A N 1
ATOM 1434 C CA . ASP A 1 190 ? 66.884 43.453 21.763 1.00 37.25 190 ASP A CA 1
ATOM 1435 C C . ASP A 1 190 ? 66.755 42.781 20.375 1.00 37.25 190 ASP A C 1
ATOM 1437 O O . ASP A 1 190 ? 67.428 41.828 19.990 1.00 37.25 190 ASP A O 1
ATOM 1441 N N . ALA A 1 191 ? 65.942 43.449 19.550 1.00 38.09 191 ALA A N 1
ATOM 1442 C CA . ALA A 1 191 ? 66.018 43.501 18.087 1.00 38.09 191 ALA A CA 1
ATOM 1443 C C . ALA A 1 191 ? 67.318 44.237 17.628 1.00 38.09 191 ALA A C 1
ATOM 1445 O O . ALA A 1 191 ? 68.064 44.695 18.493 1.00 38.09 191 ALA A O 1
ATOM 1446 N N . PRO A 1 192 ? 67.586 44.524 16.327 1.00 51.12 192 PRO A N 1
ATOM 1447 C CA . PRO A 1 192 ? 66.801 44.241 15.118 1.00 51.12 192 PRO A CA 1
ATOM 1448 C C . PRO A 1 192 ? 67.614 43.827 13.855 1.00 51.12 192 PRO A C 1
ATOM 1450 O O . PRO A 1 192 ? 68.840 43.896 13.821 1.00 51.12 192 PRO A O 1
ATOM 1453 N N . ARG A 1 193 ? 66.841 43.609 12.776 1.00 38.00 193 ARG A N 1
ATOM 1454 C CA . ARG A 1 193 ? 67.157 43.523 11.329 1.00 38.00 193 ARG A CA 1
ATOM 1455 C C . ARG A 1 193 ? 67.504 42.154 10.759 1.00 38.00 193 ARG A C 1
ATOM 1457 O O . ARG A 1 193 ? 68.597 41.633 11.046 1.00 38.00 193 ARG A O 1
#

Radius of gyration: 26.76 Å; chains: 1; bounding box: 87×60×59 Å